Protein AF-A0A2V6NYR0-F1 (afdb_monomer)

pLDDT: mean 82.15, std 10.19, range [54.41, 97.19]

Secondary structure (DSSP, 8-state):
---EEEEEEE--SSTT-GGG-EEEEE-TTS-EEEEEPPTTS-HHHHHHHHEEEEEEEEEES--S---SSSSS-HHHHHHHHTT-----GGGTTTHHHHHHHHHHHH-TT-EEEE--HHHHHHHHHHHHHTT-HHHHHTT---S---TTTTSPPP-STT-SSHHHHHHHHHHHHHHHHSTTT---EES--

Mean predicted aligned error: 7.03 Å

Radius of gyration: 16.93 Å; Cα contacts (8 Å, |Δi|>4): 290; chains: 1; bounding box: 45×44×43 Å

Solvent-accessible surface area (backbone atoms only — not comparable to full-atom values): 10581 Å² total; per-residue (Å²): 130,83,55,10,59,38,38,38,35,46,44,54,53,46,84,90,44,64,79,61,20,34,39,33,33,44,43,98,88,67,29,39,34,62,45,68,50,59,89,89,55,62,62,53,58,57,49,58,68,43,34,38,62,67,12,43,36,36,31,40,41,69,45,90,67,78,82,71,98,58,53,58,54,75,66,50,50,53,40,34,72,66,39,41,72,71,80,58,52,61,58,34,50,62,52,30,38,53,51,52,51,54,32,40,73,76,29,74,62,33,46,78,45,68,42,59,66,61,53,53,52,32,50,56,42,19,26,56,74,63,74,42,44,51,35,60,75,68,70,66,76,69,96,67,86,59,84,42,41,66,52,82,59,76,50,41,99,72,34,93,44,71,66,51,20,48,54,27,44,54,52,51,47,51,57,44,50,28,89,58,63,55,52,47,50,43,72,76,128

Structure (mmCIF, N/CA/C/O backbone):
data_AF-A0A2V6NYR0-F1
#
_entry.id   AF-A0A2V6NYR0-F1
#
loop_
_atom_site.group_PDB
_atom_site.id
_atom_site.type_symbol
_atom_site.label_atom_id
_atom_site.label_alt_id
_atom_site.label_comp_id
_atom_site.label_asym_id
_atom_site.label_entity_id
_atom_site.label_seq_id
_atom_site.pdbx_PDB_ins_code
_atom_site.Cartn_x
_atom_site.Cartn_y
_atom_site.Cartn_z
_atom_site.occupancy
_atom_site.B_iso_or_equiv
_atom_site.auth_seq_id
_atom_site.auth_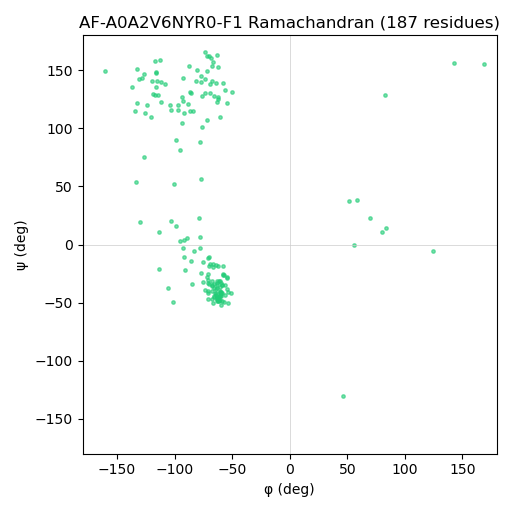comp_id
_atom_site.auth_asym_id
_atom_site.auth_atom_id
_atom_site.pdbx_PDB_model_num
ATOM 1 N N . MET A 1 1 ? -15.031 14.158 7.462 1.00 62.06 1 MET A N 1
ATOM 2 C CA . MET A 1 1 ? -14.882 12.715 7.165 1.00 62.06 1 MET A CA 1
ATOM 3 C C . MET A 1 1 ? -14.781 11.969 8.483 1.00 62.06 1 MET A C 1
ATOM 5 O O . MET A 1 1 ? -14.185 12.507 9.406 1.00 62.06 1 MET A O 1
ATOM 9 N N . SER A 1 2 ? -15.393 10.787 8.587 1.00 79.56 2 SER A N 1
ATOM 10 C CA . SER A 1 2 ? -15.137 9.874 9.710 1.00 79.56 2 SER A CA 1
ATOM 11 C C . SER A 1 2 ? -13.703 9.354 9.596 1.00 79.56 2 SER A C 1
ATOM 13 O O . SER A 1 2 ? -13.220 9.137 8.482 1.00 79.56 2 SER A O 1
ATOM 15 N N . ARG A 1 3 ? -13.017 9.235 10.734 1.00 90.50 3 ARG A N 1
ATOM 16 C CA . ARG A 1 3 ? -11.672 8.668 10.815 1.00 90.50 3 ARG A CA 1
ATOM 17 C C . ARG A 1 3 ? -11.708 7.171 10.490 1.00 90.50 3 ARG A C 1
ATOM 19 O O . ARG A 1 3 ? -12.738 6.516 10.618 1.00 90.50 3 ARG A O 1
ATOM 26 N N . SER A 1 4 ? -10.587 6.649 10.007 1.00 92.69 4 SER A N 1
ATOM 27 C CA . SER A 1 4 ? -10.448 5.280 9.518 1.00 92.69 4 SER A CA 1
ATOM 28 C C . SER A 1 4 ? -9.485 4.477 10.379 1.00 92.69 4 SER A C 1
ATOM 30 O O . SER A 1 4 ? -8.415 4.955 10.754 1.00 92.69 4 SER A O 1
ATOM 32 N N . ARG A 1 5 ? -9.825 3.207 10.608 1.00 93.69 5 ARG A N 1
ATOM 33 C CA . ARG A 1 5 ? -8.933 2.223 11.241 1.00 93.69 5 ARG A CA 1
ATOM 34 C C . ARG A 1 5 ? -7.827 1.719 10.318 1.00 93.69 5 ARG A C 1
ATOM 36 O O . ARG A 1 5 ? -6.885 1.098 10.792 1.00 93.69 5 ARG A O 1
ATOM 43 N N . VAL A 1 6 ? -7.940 1.951 9.010 1.00 93.62 6 VAL A N 1
ATOM 44 C CA . VAL A 1 6 ? -6.911 1.589 8.028 1.00 93.62 6 VAL A CA 1
ATOM 45 C C . VAL A 1 6 ? -6.665 2.770 7.100 1.00 93.62 6 VAL A C 1
ATOM 47 O O . VAL A 1 6 ? -7.582 3.241 6.422 1.00 93.62 6 VAL A O 1
ATOM 50 N N . VAL A 1 7 ? -5.424 3.241 7.050 1.00 94.50 7 VAL A N 1
ATOM 51 C CA . VAL A 1 7 ? -4.988 4.292 6.126 1.00 94.50 7 VAL A CA 1
ATOM 52 C C . VAL A 1 7 ? -3.820 3.748 5.322 1.00 94.50 7 VAL A C 1
ATOM 54 O O . VAL A 1 7 ? -2.796 3.387 5.889 1.00 94.50 7 VAL A O 1
ATOM 57 N N . ALA A 1 8 ? -3.959 3.681 4.003 1.00 94.00 8 ALA A N 1
ATOM 58 C CA . ALA A 1 8 ? -2.890 3.275 3.103 1.00 94.00 8 ALA A CA 1
ATOM 59 C C . ALA A 1 8 ? -2.371 4.475 2.315 1.00 94.00 8 ALA A C 1
ATOM 61 O O . ALA A 1 8 ? -3.147 5.303 1.848 1.00 94.00 8 ALA A O 1
ATOM 62 N N . VAL A 1 9 ? -1.057 4.570 2.154 1.00 91.94 9 VAL A N 1
ATOM 63 C CA . VAL A 1 9 ? -0.398 5.701 1.502 1.00 91.94 9 VAL A CA 1
ATOM 64 C C . VAL A 1 9 ? 0.491 5.173 0.384 1.00 91.94 9 VAL A C 1
ATOM 66 O O . VAL A 1 9 ? 1.488 4.507 0.657 1.00 91.94 9 VAL A O 1
ATOM 69 N N . ASP A 1 10 ? 0.136 5.477 -0.866 1.00 88.81 10 ASP A N 1
ATOM 70 C CA . ASP A 1 10 ? 1.035 5.325 -2.016 1.00 88.81 10 ASP A CA 1
ATOM 71 C C . ASP A 1 10 ? 1.828 6.621 -2.152 1.00 88.81 10 ASP A C 1
ATOM 73 O O . ASP A 1 10 ? 1.249 7.699 -2.296 1.00 88.81 10 ASP A O 1
ATOM 77 N N . LEU A 1 11 ? 3.151 6.537 -2.073 1.00 85.81 11 LEU A N 1
ATOM 78 C CA . LEU A 1 11 ? 4.017 7.691 -2.233 1.00 85.81 11 LEU A CA 1
ATOM 79 C C . LEU A 1 11 ? 5.099 7.405 -3.271 1.00 85.81 11 LEU A C 1
ATOM 81 O O . LEU A 1 11 ? 5.644 6.300 -3.346 1.00 85.81 11 LEU A O 1
ATOM 85 N N . PRO A 1 12 ? 5.474 8.411 -4.079 1.00 80.62 12 PRO A N 1
ATOM 86 C CA . PRO A 1 12 ? 6.611 8.270 -4.973 1.00 80.62 12 PRO A CA 1
ATOM 87 C C . PRO A 1 12 ? 7.848 7.928 -4.143 1.00 80.62 12 PRO A C 1
ATOM 89 O O . PRO A 1 12 ? 8.077 8.525 -3.093 1.00 80.62 12 PRO A O 1
ATOM 92 N N . TRP A 1 13 ? 8.689 7.009 -4.614 1.00 79.75 13 TRP A N 1
ATOM 93 C CA . TRP A 1 13 ? 9.934 6.703 -3.904 1.00 79.75 13 TRP A CA 1
ATOM 94 C C . TRP A 1 13 ? 10.901 7.899 -3.969 1.00 79.75 13 TRP A C 1
ATOM 96 O O . TRP A 1 13 ? 11.530 8.232 -2.973 1.00 79.75 13 TRP A O 1
ATOM 106 N N . SER A 1 14 ? 10.906 8.646 -5.079 1.00 79.75 14 SER A N 1
ATOM 107 C CA . SER A 1 14 ? 11.625 9.923 -5.204 1.00 79.75 14 SER A CA 1
ATOM 108 C C . SER A 1 14 ? 10.842 11.102 -4.610 1.00 79.75 14 SER A C 1
ATOM 110 O O . SER A 1 14 ? 9.633 11.216 -4.808 1.00 79.75 14 SER A O 1
ATOM 112 N N . ALA A 1 15 ? 11.547 12.024 -3.947 1.00 77.31 15 ALA A N 1
ATOM 113 C CA . ALA A 1 15 ? 10.977 13.278 -3.445 1.00 77.31 15 ALA A CA 1
ATOM 114 C C . ALA A 1 15 ? 10.616 14.285 -4.554 1.00 77.31 15 ALA A C 1
ATOM 116 O O . ALA A 1 15 ? 9.944 15.268 -4.272 1.00 77.31 15 ALA A O 1
ATOM 117 N N . ALA A 1 16 ? 11.041 14.051 -5.799 1.00 80.12 16 ALA A N 1
ATOM 118 C CA . ALA A 1 16 ? 10.855 14.991 -6.907 1.00 80.12 16 ALA A CA 1
ATOM 119 C C . ALA A 1 16 ? 9.402 15.120 -7.404 1.00 80.12 16 ALA A C 1
ATOM 121 O O . ALA A 1 16 ? 9.115 16.006 -8.202 1.00 80.12 16 ALA A O 1
ATOM 122 N N . HIS A 1 17 ? 8.497 14.234 -6.974 1.00 78.81 17 HIS A N 1
ATOM 123 C CA . HIS A 1 17 ? 7.124 14.170 -7.493 1.00 78.81 17 HIS A CA 1
ATOM 124 C C . HIS A 1 17 ? 6.065 14.058 -6.388 1.00 78.81 17 HIS A C 1
ATOM 126 O O . HIS A 1 17 ? 5.284 13.103 -6.399 1.00 78.81 17 HIS A O 1
ATOM 132 N N . PRO A 1 18 ? 6.050 14.970 -5.396 1.00 74.44 18 PRO A N 1
ATOM 133 C CA . PRO A 1 18 ? 5.152 14.880 -4.240 1.00 74.44 18 PRO A CA 1
ATOM 134 C C . PRO A 1 18 ? 3.664 14.838 -4.630 1.00 74.44 18 PRO A C 1
ATOM 136 O O . PRO A 1 18 ? 2.874 14.216 -3.921 1.00 74.44 18 PRO A O 1
ATOM 139 N N . ASP A 1 19 ? 3.317 15.397 -5.792 1.00 77.81 19 ASP A N 1
ATOM 140 C CA . ASP A 1 19 ? 2.002 15.378 -6.448 1.00 77.81 19 ASP A CA 1
ATOM 141 C C . ASP A 1 19 ? 1.462 13.968 -6.741 1.00 77.81 19 ASP A C 1
ATOM 143 O O . ASP A 1 19 ? 0.266 13.778 -6.942 1.00 77.81 19 ASP A O 1
ATOM 147 N N . ARG A 1 20 ? 2.333 12.956 -6.743 1.00 80.94 20 ARG A N 1
ATOM 148 C CA . ARG A 1 20 ? 1.966 11.559 -7.010 1.00 80.94 20 ARG A CA 1
ATOM 149 C C . ARG A 1 20 ? 1.563 10.779 -5.765 1.00 80.94 20 ARG A C 1
ATOM 151 O O . ARG A 1 20 ? 1.380 9.567 -5.855 1.00 80.94 20 ARG A O 1
ATOM 158 N N . THR A 1 21 ? 1.478 11.445 -4.618 1.00 87.56 21 THR A N 1
ATOM 159 C CA . THR A 1 21 ? 1.074 10.815 -3.364 1.00 87.56 21 THR A CA 1
ATOM 160 C C . THR A 1 21 ? -0.437 10.608 -3.355 1.00 87.56 21 THR A C 1
ATOM 162 O O . THR A 1 21 ? -1.200 11.554 -3.551 1.00 87.56 21 THR A O 1
ATOM 165 N N . ALA A 1 22 ? -0.872 9.383 -3.086 1.00 89.38 22 ALA A N 1
ATOM 166 C CA . A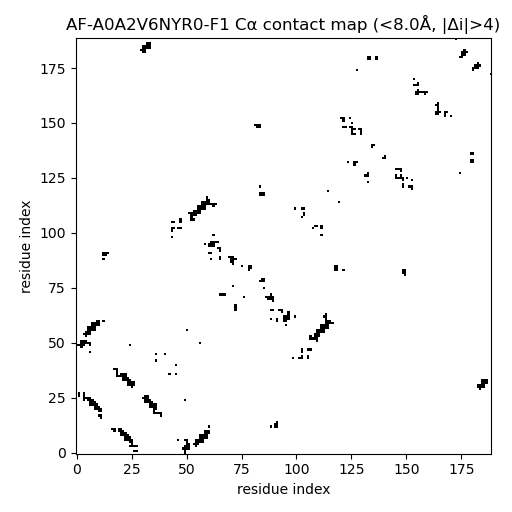LA A 1 22 ? -2.271 9.035 -2.896 1.00 89.38 22 ALA A CA 1
ATOM 167 C C . ALA A 1 22 ? -2.482 8.463 -1.494 1.00 89.38 22 ALA A C 1
ATOM 169 O O . ALA A 1 22 ? -1.666 7.693 -0.989 1.00 89.38 22 ALA A O 1
ATOM 170 N N . VAL A 1 23 ? -3.598 8.826 -0.876 1.00 91.56 23 VAL A N 1
ATOM 171 C CA . VAL A 1 23 ? -4.042 8.304 0.413 1.00 91.56 23 VAL A CA 1
ATOM 172 C C . VAL A 1 23 ? -5.356 7.574 0.189 1.00 91.56 23 VAL A C 1
ATOM 174 O O . VAL A 1 23 ? -6.279 8.104 -0.425 1.00 91.56 23 VAL A O 1
ATOM 177 N N . ALA A 1 24 ? -5.430 6.343 0.673 1.00 92.12 24 ALA A N 1
ATOM 178 C CA . ALA A 1 24 ? -6.620 5.519 0.649 1.00 92.12 24 ALA A CA 1
ATOM 179 C C . ALA A 1 24 ? -7.079 5.229 2.080 1.00 92.12 24 ALA A C 1
ATOM 181 O O . ALA A 1 24 ? -6.270 4.884 2.941 1.00 92.12 24 ALA A O 1
ATOM 182 N N . VAL A 1 25 ? -8.378 5.347 2.334 1.00 93.81 25 VAL A N 1
ATOM 183 C CA . VAL A 1 25 ? -8.993 5.069 3.638 1.00 93.81 25 VAL A CA 1
ATOM 184 C C . VAL A 1 25 ? -10.144 4.086 3.480 1.00 93.81 25 VAL A C 1
ATOM 186 O O . VAL A 1 25 ? -10.840 4.098 2.465 1.00 93.81 25 VAL A O 1
ATOM 189 N N . LEU A 1 26 ? -10.357 3.239 4.486 1.00 90.56 26 LEU A N 1
ATOM 190 C CA . LEU A 1 26 ? -11.551 2.406 4.573 1.00 90.56 26 LEU A CA 1
ATOM 191 C C . LEU A 1 26 ? -12.678 3.223 5.214 1.00 90.56 26 LEU A C 1
ATOM 193 O O . LEU A 1 26 ? -12.584 3.628 6.370 1.00 90.56 26 LEU A O 1
ATOM 197 N N . THR A 1 27 ? -13.741 3.491 4.463 1.00 86.69 27 THR A N 1
ATOM 198 C CA . THR A 1 27 ? -14.901 4.228 4.968 1.00 86.69 27 THR A CA 1
ATOM 199 C C . THR A 1 27 ? -15.706 3.374 5.956 1.00 86.69 27 THR A C 1
ATOM 201 O O . THR A 1 27 ? -15.626 2.141 5.923 1.00 86.69 27 THR A O 1
ATOM 204 N N . PRO A 1 28 ? -16.578 3.987 6.781 1.00 83.69 28 PRO A N 1
ATOM 205 C CA . PRO A 1 28 ? -17.509 3.237 7.628 1.00 83.69 28 PRO A CA 1
ATOM 206 C C . PRO A 1 28 ? -18.443 2.293 6.855 1.00 83.69 28 PRO A C 1
ATOM 208 O O . PRO A 1 28 ? -18.891 1.292 7.403 1.00 83.69 28 PRO A O 1
ATOM 211 N N . SER A 1 29 ? -18.722 2.582 5.576 1.00 84.44 29 SER A N 1
ATOM 212 C CA . SER A 1 29 ? -19.509 1.707 4.694 1.00 84.44 29 SER A CA 1
ATOM 213 C C . SER A 1 29 ? -18.723 0.506 4.152 1.00 84.44 29 SER A C 1
ATOM 215 O O . SER A 1 29 ? -19.289 -0.318 3.438 1.00 84.44 29 SER A O 1
ATOM 217 N N . GLY A 1 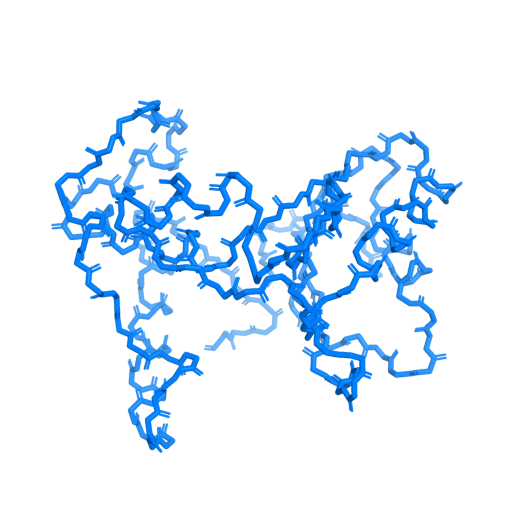30 ? -17.429 0.396 4.468 1.00 83.62 30 GLY A N 1
ATOM 218 C CA . GLY A 1 30 ? -16.546 -0.655 3.963 1.00 83.62 30 GLY A CA 1
ATOM 219 C C . GLY A 1 30 ? -16.024 -0.409 2.544 1.00 83.62 30 GLY A C 1
ATOM 220 O O . GLY A 1 30 ? -15.445 -1.319 1.949 1.00 83.62 30 GLY A O 1
ATOM 221 N N . ALA A 1 31 ? -16.213 0.795 1.996 1.00 87.62 31 ALA A N 1
ATOM 222 C CA . ALA A 1 31 ? -15.657 1.192 0.707 1.00 87.62 31 ALA A CA 1
ATOM 223 C C . ALA A 1 31 ? -14.246 1.769 0.869 1.00 87.62 31 ALA A C 1
ATOM 225 O O . ALA A 1 31 ? -13.893 2.321 1.910 1.00 87.62 31 ALA A O 1
ATOM 226 N N . VAL A 1 32 ? -13.425 1.664 -0.172 1.00 88.88 32 VAL A N 1
ATOM 227 C CA . VAL A 1 32 ? -12.103 2.295 -0.205 1.00 88.88 32 VAL A CA 1
ATOM 228 C C . VAL A 1 32 ? -12.231 3.674 -0.839 1.00 88.88 32 VAL A C 1
ATOM 230 O O . VAL A 1 32 ? -12.501 3.779 -2.034 1.00 88.88 32 VAL A O 1
ATOM 233 N N . SER A 1 33 ? -12.002 4.721 -0.049 1.00 89.50 33 SER A N 1
ATOM 234 C CA . SER A 1 33 ? -11.953 6.097 -0.539 1.00 89.50 33 SER A CA 1
ATOM 235 C C . SER A 1 33 ? -10.523 6.500 -0.866 1.00 89.50 33 SER A C 1
ATOM 237 O O . SER A 1 33 ? -9.664 6.386 0.005 1.00 89.50 33 SER A O 1
ATOM 239 N N . VAL A 1 34 ? -10.261 7.000 -2.077 1.00 86.75 34 VAL A N 1
ATOM 240 C CA . VAL A 1 34 ? -8.908 7.392 -2.522 1.00 86.75 34 VAL A CA 1
ATOM 241 C C . VAL A 1 34 ? -8.854 8.876 -2.863 1.00 86.75 34 VAL A C 1
ATOM 243 O O . VAL A 1 34 ? -9.653 9.367 -3.654 1.00 86.75 34 VAL A O 1
ATOM 246 N N . SER A 1 35 ? -7.870 9.582 -2.314 1.00 86.62 35 SER A N 1
ATOM 247 C CA . SER A 1 35 ? -7.600 10.988 -2.611 1.00 86.62 35 SER A CA 1
ATOM 248 C C . SER A 1 35 ? -6.118 11.222 -2.894 1.00 86.62 35 SER A C 1
ATOM 250 O O . SER A 1 35 ? -5.246 10.510 -2.396 1.00 86.62 35 SER A O 1
ATOM 252 N N . SER A 1 36 ? -5.807 12.229 -3.710 1.00 83.06 36 SER A N 1
ATOM 253 C CA . SER A 1 36 ? -4.443 12.759 -3.782 1.00 83.06 36 SER A CA 1
ATOM 254 C C . SER A 1 36 ? -4.121 13.484 -2.479 1.00 83.06 36 SER A C 1
ATOM 256 O O . SER A 1 36 ? -4.959 14.239 -1.977 1.00 83.06 36 SER A O 1
ATOM 258 N N . ALA A 1 37 ? -2.914 13.301 -1.946 1.00 76.94 37 ALA A N 1
ATOM 259 C CA . ALA A 1 37 ? -2.470 14.134 -0.838 1.00 76.94 37 ALA A CA 1
ATOM 260 C C . ALA A 1 37 ? -2.320 15.580 -1.332 1.00 76.94 37 ALA A C 1
ATOM 262 O O . ALA A 1 37 ? -1.670 15.832 -2.347 1.00 76.94 37 ALA A O 1
ATOM 263 N N . ASP A 1 38 ? -2.943 16.519 -0.625 1.00 68.19 38 ASP A N 1
ATOM 264 C CA . ASP A 1 38 ? -2.841 17.943 -0.931 1.00 68.19 38 ASP A CA 1
ATOM 265 C C . ASP A 1 38 ? -1.385 18.414 -0.776 1.00 68.19 38 ASP A C 1
ATOM 267 O O . ASP A 1 38 ? -0.777 18.240 0.283 1.00 68.19 38 ASP A O 1
ATOM 271 N N . ALA A 1 39 ? -0.828 19.021 -1.829 1.00 62.62 39 ALA A N 1
ATOM 272 C CA . ALA A 1 39 ? 0.558 19.485 -1.871 1.00 62.62 39 ALA A CA 1
ATOM 273 C C . ALA A 1 39 ? 0.866 20.576 -0.826 1.00 62.62 39 ALA A C 1
ATOM 275 O O . ALA A 1 39 ? 2.034 20.794 -0.503 1.00 62.62 39 ALA A O 1
ATOM 276 N N . GLY A 1 40 ? -0.156 21.251 -0.285 1.00 68.88 40 GLY A N 1
ATOM 277 C CA . GLY A 1 40 ? 0.003 22.305 0.721 1.00 68.88 40 GLY A CA 1
ATOM 278 C C . GLY A 1 40 ? 0.081 21.820 2.172 1.00 68.88 40 GLY A C 1
ATOM 279 O O . GLY A 1 40 ? 0.475 22.590 3.049 1.00 68.88 40 GLY A O 1
ATOM 280 N N . ARG A 1 41 ? -0.283 20.562 2.463 1.00 80.12 41 ARG A N 1
ATOM 281 C CA . ARG A 1 41 ? -0.327 20.035 3.838 1.00 80.12 41 ARG A CA 1
ATOM 282 C C . ARG A 1 41 ? 0.747 18.980 4.066 1.00 80.12 41 ARG A C 1
ATOM 284 O O . ARG A 1 41 ? 0.974 18.098 3.245 1.00 80.12 41 ARG A O 1
ATOM 291 N N . ALA A 1 42 ? 1.372 19.020 5.242 1.00 87.19 42 ALA A N 1
ATOM 292 C CA . ALA A 1 42 ? 2.313 17.983 5.647 1.00 87.19 42 ALA A CA 1
ATOM 293 C C . ALA A 1 42 ? 1.594 16.626 5.761 1.00 87.19 42 ALA A C 1
ATOM 295 O O . ALA A 1 42 ? 0.651 16.478 6.542 1.00 87.19 42 ALA A O 1
ATOM 296 N N . LEU A 1 43 ? 2.075 15.628 5.017 1.00 90.19 43 LEU A N 1
ATOM 297 C CA . LEU A 1 43 ? 1.489 14.286 4.951 1.00 90.19 43 LEU A CA 1
ATOM 298 C C . LEU A 1 43 ? 1.240 13.627 6.328 1.00 90.19 43 LEU A C 1
ATOM 300 O O . LEU A 1 43 ? 0.155 13.076 6.503 1.00 90.19 43 LEU A O 1
ATOM 304 N N . PRO A 1 44 ? 2.135 13.718 7.338 1.00 92.50 44 PRO A N 1
ATOM 305 C CA . PRO A 1 44 ? 1.843 13.181 8.671 1.00 92.50 44 PRO A CA 1
ATOM 306 C C . PRO A 1 44 ? 0.593 13.789 9.319 1.00 92.50 44 PRO A C 1
ATOM 308 O O . PRO A 1 44 ? -0.126 13.095 10.031 1.00 92.50 44 PRO A O 1
ATOM 311 N N . SER A 1 45 ? 0.322 15.075 9.075 1.00 92.19 45 SER A N 1
ATOM 312 C CA . SER A 1 45 ? -0.875 15.748 9.589 1.00 92.19 45 SER A CA 1
ATOM 313 C C . SER A 1 45 ? -2.127 15.304 8.835 1.00 92.19 45 SER A C 1
ATOM 315 O O . SER A 1 45 ? -3.153 15.065 9.457 1.00 92.19 45 SER A O 1
ATOM 317 N N . VAL A 1 46 ? -2.032 15.125 7.512 1.00 91.94 46 VAL A N 1
ATOM 318 C CA . VAL A 1 46 ? -3.132 14.565 6.706 1.00 91.94 46 VAL A CA 1
ATOM 319 C C . VAL A 1 46 ? -3.501 13.163 7.200 1.00 91.94 46 VAL A C 1
ATOM 321 O O . VAL A 1 46 ? -4.676 12.867 7.382 1.00 91.94 46 VAL A O 1
ATOM 324 N N . ILE A 1 47 ? -2.505 12.316 7.478 1.00 93.88 47 ILE A N 1
ATOM 325 C CA . ILE A 1 47 ? -2.723 10.970 8.025 1.00 93.88 47 ILE A CA 1
ATOM 326 C C . ILE A 1 47 ? -3.379 11.046 9.409 1.00 93.88 47 ILE A C 1
ATOM 328 O O . ILE A 1 47 ? -4.348 10.334 9.649 1.00 93.88 47 ILE A O 1
ATOM 332 N N . ALA A 1 48 ? -2.903 11.924 10.298 1.00 93.56 48 ALA A N 1
ATOM 333 C CA . ALA A 1 48 ? -3.459 12.082 11.645 1.00 93.56 48 ALA A CA 1
ATOM 334 C C . ALA A 1 48 ? -4.921 12.558 11.660 1.00 93.56 48 ALA A C 1
ATOM 336 O O . ALA A 1 48 ? -5.688 12.150 12.529 1.00 93.56 48 ALA A O 1
ATOM 337 N N . ASP A 1 49 ? -5.327 13.381 10.693 1.00 93.25 49 ASP A N 1
ATOM 338 C CA . ASP A 1 49 ? -6.721 13.818 10.572 1.00 93.25 49 ASP A CA 1
ATOM 339 C C . ASP A 1 49 ? -7.651 12.687 10.112 1.00 93.25 49 ASP A C 1
ATOM 341 O O . ASP A 1 49 ? -8.824 12.655 10.490 1.00 93.25 49 ASP A O 1
ATOM 345 N N . LEU A 1 50 ? -7.129 11.785 9.275 1.00 93.69 50 LEU A N 1
ATOM 346 C CA . LEU A 1 50 ? -7.878 10.701 8.642 1.00 93.69 50 LEU A CA 1
ATOM 347 C C . LEU A 1 50 ? -7.879 9.404 9.453 1.00 93.69 50 LEU A C 1
ATOM 349 O O . LEU A 1 50 ? -8.750 8.568 9.235 1.00 93.69 50 LEU A O 1
ATOM 353 N N . ALA A 1 51 ? -6.914 9.209 10.346 1.00 95.44 51 ALA A N 1
ATOM 354 C CA . ALA A 1 51 ? -6.732 7.979 11.101 1.00 95.44 51 ALA A CA 1
ATOM 355 C C . ALA A 1 51 ? -7.441 8.015 12.460 1.00 95.44 51 ALA A C 1
ATOM 357 O O . ALA A 1 51 ? -7.450 9.034 13.152 1.00 95.44 51 ALA A O 1
ATOM 358 N N . GLU A 1 52 ? -7.991 6.875 12.869 1.00 95.56 52 GLU A N 1
ATOM 359 C CA . GLU A 1 52 ? -8.301 6.620 14.277 1.00 95.56 52 GLU A CA 1
ATOM 360 C C . GLU A 1 52 ? -7.002 6.522 15.107 1.00 95.56 52 GLU A C 1
ATOM 362 O O . GLU A 1 52 ? -5.942 6.222 14.545 1.00 95.56 52 GLU A O 1
ATOM 367 N N . PRO A 1 53 ? -7.039 6.762 16.433 1.00 94.88 53 PRO A N 1
ATOM 368 C CA . PRO A 1 53 ? -5.840 6.717 17.275 1.00 94.88 53 PRO A CA 1
ATOM 369 C C . PRO A 1 53 ? -5.053 5.402 17.182 1.00 94.88 53 PRO A C 1
ATOM 371 O O . PRO A 1 53 ? -3.824 5.435 17.169 1.00 94.88 53 PRO A O 1
ATOM 374 N N . ASP A 1 54 ? -5.755 4.272 17.081 1.00 95.81 54 ASP A N 1
ATOM 375 C CA . ASP A 1 54 ? -5.232 2.902 17.014 1.00 95.81 54 ASP A CA 1
ATOM 376 C C . ASP A 1 54 ? -5.155 2.349 15.578 1.00 95.81 54 ASP A C 1
ATOM 378 O O . ASP A 1 54 ? -5.036 1.141 15.368 1.00 95.81 54 ASP A O 1
ATOM 382 N N . ALA A 1 55 ? -5.235 3.218 14.566 1.00 96.19 55 ALA A N 1
ATOM 383 C CA . ALA A 1 55 ? -5.291 2.793 13.175 1.00 96.19 55 ALA A CA 1
ATOM 384 C C . ALA A 1 55 ? -4.039 2.025 12.714 1.00 96.19 55 ALA A C 1
ATOM 386 O O . ALA A 1 55 ? -2.911 2.266 13.152 1.00 96.19 55 ALA A O 1
ATOM 387 N N . HIS A 1 56 ? -4.239 1.154 11.728 1.00 96.00 56 HIS A N 1
ATOM 388 C CA . HIS A 1 56 ? -3.177 0.563 10.926 1.00 96.00 56 HIS A CA 1
ATOM 389 C C . HIS A 1 56 ? -2.839 1.487 9.753 1.00 96.00 56 HIS A C 1
ATOM 391 O O . HIS A 1 56 ? -3.653 1.710 8.852 1.00 96.00 56 HIS A O 1
ATOM 397 N N . ILE A 1 57 ? -1.621 2.016 9.754 1.00 96.31 57 ILE A N 1
ATOM 398 C CA . ILE A 1 57 ? -1.089 2.896 8.721 1.00 96.31 57 ILE A CA 1
ATOM 399 C C . ILE A 1 57 ? -0.140 2.096 7.831 1.00 96.31 57 ILE A C 1
ATOM 401 O O . ILE A 1 57 ? 0.907 1.635 8.279 1.00 96.31 57 ILE A O 1
ATOM 405 N N . LEU A 1 58 ? -0.501 1.947 6.562 1.00 94.69 58 LEU A N 1
ATOM 406 C CA . LEU A 1 58 ? 0.234 1.179 5.564 1.00 94.69 58 LEU A CA 1
ATOM 407 C C . LEU A 1 58 ? 0.983 2.136 4.634 1.00 94.69 58 LEU A C 1
ATOM 409 O O . LEU A 1 58 ? 0.358 2.951 3.957 1.00 94.69 58 LEU A O 1
ATOM 413 N N . LEU A 1 59 ? 2.309 2.043 4.568 1.00 91.94 59 LEU A N 1
ATOM 414 C CA . LEU A 1 59 ? 3.140 2.935 3.756 1.00 91.94 59 LEU A CA 1
ATOM 415 C C . LEU A 1 59 ? 3.790 2.188 2.582 1.00 91.94 59 LEU A C 1
ATOM 417 O O . LEU A 1 59 ? 4.548 1.243 2.797 1.00 91.94 59 LEU A O 1
ATOM 421 N N . ASP A 1 60 ? 3.551 2.640 1.345 1.00 88.75 60 ASP A N 1
ATOM 422 C CA . ASP A 1 60 ? 4.245 2.184 0.124 1.00 88.75 60 ASP A CA 1
ATOM 423 C C . ASP A 1 60 ? 5.647 2.810 0.019 1.00 88.75 60 ASP A C 1
ATOM 425 O O . ASP A 1 60 ? 5.997 3.534 -0.918 1.00 88.75 60 ASP A O 1
ATOM 429 N N . ILE A 1 61 ? 6.454 2.600 1.054 1.00 85.81 61 ILE A N 1
ATOM 430 C CA . ILE A 1 61 ? 7.849 3.021 1.094 1.00 85.81 61 ILE A CA 1
ATOM 431 C C . ILE A 1 61 ? 8.596 2.231 2.177 1.00 85.81 61 ILE A C 1
ATOM 433 O O . ILE A 1 61 ? 8.014 1.910 3.214 1.00 85.81 61 ILE A O 1
ATOM 437 N N . PRO A 1 62 ? 9.899 1.972 2.001 1.00 85.94 62 PRO A N 1
ATOM 438 C CA . PRO A 1 62 ? 10.737 1.394 3.045 1.00 85.94 62 PRO A CA 1
ATOM 439 C C . PRO A 1 62 ? 10.730 2.167 4.374 1.00 85.94 62 PRO A C 1
ATOM 441 O O . PRO A 1 62 ? 11.144 3.328 4.404 1.00 85.94 62 PRO A O 1
ATOM 444 N N . ILE A 1 63 ? 10.340 1.520 5.482 1.00 87.31 63 ILE A N 1
ATOM 445 C CA . ILE A 1 63 ? 10.357 2.129 6.837 1.00 87.31 63 ILE A CA 1
ATOM 446 C C . ILE A 1 63 ? 11.369 1.480 7.787 1.00 87.31 63 ILE A C 1
ATOM 448 O O . ILE A 1 63 ? 11.776 2.098 8.768 1.00 87.31 63 ILE A O 1
ATOM 452 N N . GLY A 1 64 ? 11.787 0.242 7.507 1.00 77.69 64 GLY A N 1
ATOM 453 C CA . GLY A 1 64 ? 12.687 -0.556 8.354 1.00 77.69 64 GLY A CA 1
ATOM 454 C C . GLY A 1 64 ? 14.175 -0.205 8.243 1.00 77.69 64 GLY A C 1
ATOM 455 O O . GLY A 1 64 ? 15.021 -1.050 8.519 1.00 77.69 64 GLY A O 1
ATOM 456 N N . GLY A 1 65 ? 14.506 1.011 7.810 1.00 66.25 65 GLY A N 1
ATOM 457 C CA . GLY A 1 65 ? 15.882 1.413 7.556 1.00 66.25 65 GLY A CA 1
ATOM 458 C C . GLY A 1 65 ? 16.376 0.981 6.175 1.00 66.25 65 GLY A C 1
ATOM 459 O O . GLY A 1 65 ? 16.299 -0.169 5.749 1.00 66.25 65 GLY A O 1
ATOM 460 N N . CYS A 1 66 ? 16.915 1.965 5.480 1.00 64.31 66 CYS A N 1
ATOM 461 C CA . CYS A 1 66 ? 17.561 1.873 4.185 1.00 64.31 66 CYS A CA 1
ATOM 462 C C . CYS A 1 66 ? 19.085 1.863 4.405 1.00 64.31 66 CYS A C 1
ATOM 464 O O . CYS A 1 66 ? 19.808 2.728 3.921 1.00 64.31 66 CYS A O 1
ATOM 466 N N . SER A 1 67 ? 19.572 0.967 5.269 1.00 54.94 67 SER A N 1
ATOM 467 C CA . SER A 1 67 ? 20.977 0.928 5.681 1.00 54.94 67 SER A CA 1
ATOM 468 C C . SER A 1 67 ? 21.757 -0.099 4.858 1.00 54.94 67 SER A C 1
ATOM 470 O O . SER A 1 67 ? 21.454 -1.292 4.856 1.00 54.94 67 SER A O 1
ATOM 472 N N . GLY A 1 68 ? 22.776 0.374 4.139 1.00 57.66 68 GLY A N 1
ATOM 473 C CA . GLY A 1 68 ? 23.734 -0.469 3.424 1.00 57.66 68 GLY A CA 1
ATOM 474 C C . GLY A 1 68 ? 24.185 0.105 2.081 1.00 57.66 68 GLY A C 1
ATOM 475 O O . GLY A 1 68 ? 23.483 0.887 1.443 1.00 57.66 68 GLY A O 1
ATOM 476 N N . SER A 1 69 ? 25.362 -0.321 1.626 1.00 54.41 69 SER A N 1
ATOM 477 C CA . SER A 1 69 ? 25.863 -0.073 0.274 1.00 54.41 69 SER A CA 1
ATOM 478 C C . SER A 1 69 ? 25.180 -1.032 -0.708 1.00 54.41 69 SER A C 1
ATOM 480 O O . SER A 1 69 ? 25.629 -2.149 -0.959 1.00 54.41 69 SER A O 1
ATOM 482 N N . GLY A 1 70 ? 24.027 -0.643 -1.251 1.00 66.81 70 GLY A N 1
ATOM 483 C CA . GLY A 1 70 ? 23.396 -1.425 -2.311 1.00 66.81 70 GLY A CA 1
ATOM 484 C C . GLY A 1 70 ? 21.970 -1.020 -2.635 1.00 66.81 70 GLY A C 1
ATOM 485 O O . GLY A 1 70 ? 21.240 -0.509 -1.799 1.00 66.81 70 GLY A O 1
ATOM 486 N N . ALA A 1 71 ? 21.554 -1.325 -3.862 1.00 73.94 71 ALA A N 1
ATOM 487 C CA . ALA A 1 71 ? 20.230 -0.993 -4.378 1.00 73.94 71 ALA A CA 1
ATOM 488 C C . ALA A 1 71 ? 19.070 -1.745 -3.677 1.00 73.94 71 ALA A C 1
ATOM 490 O O . ALA A 1 71 ? 17.923 -1.330 -3.785 1.00 73.94 71 ALA A O 1
ATOM 491 N N . PHE A 1 72 ? 19.355 -2.838 -2.953 1.00 75.75 72 PHE A N 1
ATOM 492 C CA . PHE A 1 72 ? 18.364 -3.755 -2.366 1.00 75.75 72 PHE A CA 1
ATOM 493 C C . PHE A 1 72 ? 18.734 -4.162 -0.933 1.00 75.75 72 PHE A C 1
ATOM 495 O O . PHE A 1 72 ? 19.892 -4.525 -0.690 1.00 75.75 72 PHE A O 1
ATOM 502 N N . ARG A 1 73 ? 17.762 -4.161 -0.005 1.00 77.94 73 ARG A N 1
ATOM 503 C CA . ARG A 1 73 ? 17.914 -4.704 1.357 1.00 77.94 73 ARG A CA 1
ATOM 504 C C . ARG A 1 73 ? 18.014 -6.233 1.310 1.00 77.94 73 ARG A C 1
ATOM 506 O O . ARG A 1 73 ? 17.583 -6.842 0.328 1.00 77.94 73 ARG A O 1
ATOM 513 N N . PRO A 1 74 ? 18.507 -6.894 2.372 1.00 78.31 74 PRO A N 1
ATOM 514 C CA . PRO A 1 74 ? 18.507 -8.356 2.450 1.00 78.31 74 PRO A CA 1
ATOM 515 C C . PRO A 1 74 ? 17.124 -8.982 2.220 1.00 78.31 74 PRO A C 1
ATOM 517 O O . PRO A 1 74 ? 17.013 -9.965 1.490 1.00 78.31 74 PRO A O 1
ATOM 520 N N . VAL A 1 75 ? 16.063 -8.385 2.780 1.00 76.62 75 VAL A N 1
ATOM 521 C CA . VAL A 1 75 ? 14.680 -8.829 2.537 1.00 76.62 75 VAL A CA 1
ATOM 522 C C . VAL A 1 75 ? 14.283 -8.659 1.072 1.00 76.62 75 VAL A C 1
ATOM 524 O O . VAL A 1 75 ? 13.743 -9.593 0.483 1.00 76.62 75 VAL A O 1
ATOM 527 N N . ASP A 1 76 ? 14.659 -7.542 0.441 1.00 79.56 76 ASP A N 1
ATOM 528 C CA . ASP A 1 76 ? 14.345 -7.303 -0.965 1.00 79.56 76 ASP A CA 1
ATOM 529 C C . ASP A 1 76 ? 15.047 -8.332 -1.872 1.00 79.56 76 ASP A C 1
ATOM 531 O O . ASP A 1 76 ? 14.460 -8.833 -2.828 1.00 79.56 76 ASP A O 1
ATOM 535 N N . ARG A 1 77 ? 16.290 -8.712 -1.541 1.00 77.56 77 ARG A N 1
ATOM 536 C CA . ARG A 1 77 ? 17.028 -9.767 -2.255 1.00 77.56 77 ARG A CA 1
ATOM 537 C C . ARG A 1 77 ? 16.368 -11.135 -2.100 1.00 77.56 77 ARG A C 1
ATOM 539 O O . ARG A 1 77 ? 16.276 -11.865 -3.081 1.00 77.56 77 ARG A O 1
ATOM 546 N N . ARG A 1 78 ? 15.897 -11.482 -0.897 1.00 77.06 78 ARG A N 1
ATOM 547 C CA . ARG A 1 78 ? 15.177 -12.745 -0.650 1.00 77.06 78 ARG A CA 1
ATOM 548 C C . ARG A 1 78 ? 13.869 -12.803 -1.436 1.00 77.06 78 ARG A C 1
ATOM 550 O O . ARG A 1 78 ? 13.603 -13.803 -2.094 1.00 77.06 78 ARG A O 1
ATOM 557 N N . LEU A 1 79 ? 13.094 -11.719 -1.424 1.00 76.44 79 LEU A N 1
ATOM 558 C CA . LEU A 1 79 ? 11.849 -11.609 -2.185 1.00 76.44 79 LEU A CA 1
ATOM 559 C C . LEU A 1 79 ? 12.109 -11.673 -3.699 1.00 76.44 79 LEU A C 1
ATOM 561 O O . LEU A 1 79 ? 11.440 -12.429 -4.404 1.00 76.44 79 LEU A O 1
ATOM 565 N N . ALA A 1 80 ? 13.133 -10.972 -4.195 1.00 75.69 80 ALA A N 1
ATOM 566 C CA . ALA A 1 80 ? 13.560 -11.064 -5.590 1.00 75.69 80 ALA A CA 1
ATOM 567 C C . ALA A 1 80 ? 13.992 -12.488 -5.974 1.00 75.69 80 ALA A C 1
ATOM 569 O O . ALA A 1 80 ? 13.572 -12.983 -7.020 1.00 75.69 80 ALA A O 1
ATOM 570 N N . GLY A 1 81 ? 14.759 -13.168 -5.114 1.00 70.75 81 GLY A N 1
ATOM 571 C CA . GLY A 1 81 ? 15.147 -14.572 -5.284 1.00 70.75 81 GLY A CA 1
ATOM 572 C C . GLY A 1 81 ? 13.956 -15.536 -5.303 1.00 70.75 81 GLY A C 1
ATOM 573 O O . GLY A 1 81 ? 13.976 -16.515 -6.041 1.00 70.75 81 GLY A O 1
ATOM 574 N N . ALA A 1 82 ? 12.878 -15.216 -4.584 1.00 69.38 82 ALA A N 1
ATOM 575 C CA . ALA A 1 82 ? 11.602 -15.934 -4.641 1.00 69.38 82 ALA A CA 1
ATOM 576 C C . ALA A 1 82 ? 10.747 -15.584 -5.882 1.00 69.38 82 ALA A C 1
ATOM 578 O O . ALA A 1 82 ? 9.600 -16.018 -5.999 1.00 69.38 82 ALA A O 1
ATOM 579 N N . GLY A 1 83 ? 11.275 -14.790 -6.821 1.00 67.88 83 GLY A N 1
ATOM 580 C CA . GLY A 1 83 ? 10.577 -14.389 -8.043 1.00 67.88 83 GLY A CA 1
ATOM 581 C C . GLY A 1 83 ? 9.643 -13.187 -7.875 1.00 67.88 83 GLY A C 1
ATOM 582 O O . GLY A 1 83 ? 8.837 -12.921 -8.770 1.00 67.88 83 GLY A O 1
ATOM 583 N N . ILE A 1 84 ? 9.753 -12.442 -6.769 1.00 68.31 84 ILE A N 1
ATOM 584 C CA . ILE A 1 84 ? 9.035 -11.185 -6.521 1.00 68.31 84 ILE A CA 1
ATOM 585 C C . ILE A 1 84 ? 9.979 -10.018 -6.853 1.00 68.31 84 ILE A C 1
ATOM 587 O O . ILE A 1 84 ? 10.718 -9.555 -5.992 1.00 68.31 84 ILE A O 1
ATOM 591 N N . PRO A 1 85 ? 10.009 -9.520 -8.099 1.00 66.62 85 PRO A N 1
ATOM 592 C CA . PRO A 1 85 ? 10.805 -8.363 -8.470 1.00 66.62 85 PRO A CA 1
ATOM 593 C C . PRO A 1 85 ? 10.338 -7.132 -7.709 1.00 66.62 85 PRO A C 1
ATOM 595 O O . PRO A 1 85 ? 9.164 -6.750 -7.750 1.00 66.62 85 PRO A O 1
ATOM 598 N N . LEU A 1 86 ? 11.308 -6.499 -7.069 1.00 72.31 86 LEU A N 1
ATOM 599 C CA . LEU A 1 86 ? 11.144 -5.277 -6.310 1.00 72.31 86 LEU A CA 1
ATOM 600 C C . LEU A 1 86 ? 11.880 -4.139 -7.007 1.00 72.31 86 LEU A C 1
ATOM 602 O O . LEU A 1 86 ? 12.777 -4.355 -7.827 1.00 72.31 86 LEU A O 1
ATOM 606 N N . LEU A 1 87 ? 11.471 -2.915 -6.696 1.00 71.12 87 LEU A N 1
ATOM 607 C CA . LEU A 1 87 ? 12.250 -1.742 -7.057 1.00 71.12 87 LEU A CA 1
ATOM 608 C C . LEU A 1 87 ? 13.386 -1.554 -6.042 1.00 71.12 87 LEU A C 1
ATOM 610 O O . LEU A 1 87 ? 13.233 -1.943 -4.883 1.00 71.12 87 LEU A O 1
ATOM 614 N N . PRO A 1 88 ? 14.522 -0.983 -6.466 1.00 71.62 88 PRO A N 1
ATOM 615 C CA . PRO A 1 88 ? 15.617 -0.696 -5.559 1.00 71.62 88 PRO A CA 1
ATOM 616 C C . PRO A 1 88 ? 15.250 0.434 -4.593 1.00 71.62 88 PRO A C 1
ATOM 618 O O . PRO A 1 88 ? 14.775 1.488 -5.020 1.00 71.62 88 PRO A O 1
ATOM 621 N N . TRP A 1 89 ? 15.474 0.227 -3.294 1.00 72.81 89 TRP A N 1
ATOM 622 C CA . TRP A 1 89 ? 15.073 1.173 -2.244 1.00 72.81 89 TRP A CA 1
ATOM 623 C C . TRP A 1 89 ? 15.884 2.467 -2.260 1.00 72.81 89 TRP A C 1
ATOM 625 O O . TRP A 1 89 ? 15.457 3.446 -1.661 1.00 72.81 89 TRP A O 1
ATOM 635 N N . THR A 1 90 ? 17.038 2.509 -2.934 1.00 73.38 90 THR A N 1
ATOM 636 C CA . THR A 1 90 ? 17.967 3.655 -2.895 1.00 73.38 90 THR A CA 1
ATOM 637 C C . THR A 1 90 ? 17.320 4.982 -3.269 1.00 73.38 90 THR A C 1
ATOM 639 O O . THR A 1 90 ? 17.726 6.018 -2.757 1.00 73.38 90 THR A O 1
ATOM 642 N N . GLN A 1 91 ? 16.277 4.963 -4.101 1.00 75.31 91 GLN A N 1
ATOM 643 C CA . GLN A 1 91 ? 15.524 6.172 -4.446 1.00 75.31 91 GLN A CA 1
ATOM 644 C C . GLN A 1 91 ? 14.671 6.717 -3.289 1.00 75.31 91 GLN A C 1
ATOM 646 O O . GLN A 1 91 ? 14.400 7.912 -3.263 1.00 75.31 91 GLN A O 1
ATOM 651 N N . ALA A 1 92 ? 14.264 5.864 -2.345 1.00 78.94 92 ALA A N 1
ATOM 652 C CA . ALA A 1 92 ? 13.482 6.236 -1.168 1.00 78.94 92 ALA A CA 1
ATOM 653 C C . ALA A 1 92 ? 14.319 6.913 -0.070 1.00 78.94 92 ALA A C 1
ATOM 655 O O . ALA A 1 92 ? 13.764 7.678 0.722 1.00 78.94 92 ALA A O 1
ATOM 656 N N . ALA A 1 93 ? 15.634 6.657 -0.030 1.00 79.56 93 ALA A N 1
ATOM 657 C CA . ALA A 1 93 ? 16.540 7.136 1.015 1.00 79.56 93 ALA A CA 1
ATOM 658 C C . ALA A 1 93 ? 15.949 6.922 2.429 1.00 79.56 93 ALA A C 1
ATOM 660 O O . ALA A 1 93 ? 15.479 5.830 2.746 1.00 79.56 93 ALA A O 1
ATOM 661 N N . ASP A 1 94 ? 15.950 7.949 3.279 1.00 84.88 94 ASP A N 1
ATOM 662 C CA . ASP A 1 94 ? 15.423 7.922 4.649 1.00 84.88 94 ASP A CA 1
ATOM 663 C C . ASP A 1 94 ? 13.946 8.352 4.760 1.00 84.88 94 ASP A C 1
ATOM 665 O O . ASP A 1 94 ? 13.413 8.468 5.865 1.00 84.88 94 ASP A O 1
ATOM 669 N N . ARG A 1 95 ? 13.268 8.620 3.637 1.00 86.75 95 ARG A N 1
ATOM 670 C CA . ARG A 1 95 ? 11.951 9.277 3.638 1.00 86.75 95 ARG A CA 1
ATOM 671 C C . ARG A 1 95 ? 10.894 8.468 4.371 1.00 86.75 95 ARG A C 1
ATOM 673 O O . ARG A 1 95 ? 10.154 9.029 5.171 1.00 86.75 95 ARG A O 1
ATOM 680 N N . GLY A 1 96 ? 10.841 7.160 4.127 1.00 88.88 96 GLY A N 1
ATOM 681 C CA . GLY A 1 96 ? 9.883 6.292 4.806 1.00 88.88 96 GLY A CA 1
ATOM 682 C C . GLY A 1 96 ? 10.163 6.160 6.301 1.00 88.88 96 GLY A C 1
ATOM 683 O O . GLY A 1 96 ? 9.232 6.184 7.100 1.00 88.88 96 GLY A O 1
ATOM 684 N N . VAL A 1 97 ? 11.440 6.140 6.696 1.00 89.88 97 VAL A N 1
ATOM 685 C CA . VAL A 1 97 ? 11.855 6.138 8.108 1.00 89.88 97 VAL A CA 1
ATOM 686 C C . VAL A 1 97 ? 11.403 7.425 8.807 1.00 89.88 97 VAL A C 1
ATOM 688 O O . VAL A 1 97 ? 10.799 7.365 9.880 1.00 89.88 97 VAL A O 1
ATOM 691 N N . ARG A 1 98 ? 11.661 8.589 8.193 1.00 91.19 98 ARG A N 1
ATOM 692 C CA . ARG A 1 98 ? 11.243 9.897 8.724 1.00 91.19 98 ARG A CA 1
ATOM 693 C C . ARG A 1 98 ? 9.725 10.005 8.826 1.00 91.19 98 ARG A C 1
ATOM 695 O O . ARG A 1 98 ? 9.221 10.327 9.898 1.00 91.19 98 ARG A O 1
ATOM 702 N N . LEU A 1 99 ? 9.008 9.649 7.760 1.00 92.50 99 LEU A N 1
ATOM 703 C CA . LEU A 1 99 ? 7.546 9.665 7.732 1.00 92.50 99 LEU A CA 1
ATOM 704 C C . LEU A 1 99 ? 6.950 8.766 8.824 1.00 92.50 99 LEU A C 1
ATOM 706 O O . LEU A 1 99 ? 6.107 9.216 9.596 1.00 92.50 99 LEU A O 1
ATOM 710 N N . ALA A 1 100 ? 7.427 7.524 8.950 1.00 94.38 100 ALA A N 1
ATOM 711 C CA . ALA A 1 100 ? 6.953 6.602 9.979 1.00 94.38 100 ALA A CA 1
ATOM 712 C C . ALA A 1 100 ? 7.204 7.137 11.397 1.00 94.38 100 ALA A C 1
ATOM 714 O O . ALA A 1 100 ? 6.341 7.019 12.266 1.00 94.38 100 ALA A O 1
ATOM 715 N N . ARG A 1 101 ? 8.361 7.768 11.642 1.00 95.25 101 ARG A N 1
ATOM 716 C CA . ARG A 1 101 ? 8.659 8.416 12.927 1.00 95.25 101 ARG A CA 1
ATOM 717 C C . ARG A 1 101 ? 7.698 9.571 13.213 1.00 95.25 101 ARG A C 1
ATOM 719 O O . ARG A 1 101 ? 7.169 9.656 14.315 1.00 95.25 101 ARG A O 1
ATOM 726 N N . GLU A 1 102 ? 7.464 10.446 12.242 1.00 96.19 102 GLU A N 1
ATOM 727 C CA . GLU A 1 102 ? 6.585 11.611 12.397 1.00 96.19 102 GLU A CA 1
ATOM 728 C C . GLU A 1 102 ? 5.116 11.236 12.613 1.00 96.19 102 GLU A C 1
ATOM 730 O O . GLU A 1 102 ? 4.418 11.934 13.354 1.00 96.19 102 GLU A O 1
ATOM 735 N N . ILE A 1 103 ? 4.663 10.138 11.998 1.00 96.31 103 ILE A N 1
ATOM 736 C CA . ILE A 1 103 ? 3.342 9.547 12.237 1.00 96.31 103 ILE A CA 1
ATOM 737 C C . ILE A 1 103 ? 3.268 9.007 13.664 1.00 96.31 103 ILE A C 1
ATOM 739 O O . ILE A 1 103 ? 2.355 9.383 14.387 1.00 96.31 103 ILE A O 1
ATOM 743 N N . ARG A 1 104 ? 4.248 8.209 14.111 1.00 95.62 104 ARG A N 1
ATOM 744 C CA . ARG A 1 104 ? 4.263 7.633 15.473 1.00 95.62 104 ARG A CA 1
ATOM 745 C C . ARG A 1 104 ? 4.284 8.687 16.579 1.00 95.62 104 ARG A C 1
ATOM 747 O O . ARG A 1 104 ? 3.722 8.463 17.640 1.00 95.62 104 ARG A O 1
ATOM 754 N N . VAL A 1 105 ? 4.899 9.847 16.340 1.00 96.75 105 VAL A N 1
ATOM 755 C CA . VAL A 1 105 ? 4.851 10.978 17.287 1.00 96.75 105 VAL A CA 1
ATOM 756 C C . VAL A 1 105 ? 3.431 11.541 17.420 1.00 96.75 105 VAL A C 1
ATOM 758 O O . VAL A 1 105 ? 3.031 11.935 18.510 1.00 96.75 105 VAL A O 1
ATOM 761 N N . ARG A 1 106 ? 2.669 11.591 16.322 1.00 96.00 106 ARG A N 1
ATOM 762 C CA . ARG A 1 106 ? 1.305 12.151 16.286 1.00 96.00 106 ARG A CA 1
ATOM 763 C C . ARG A 1 106 ? 0.235 11.139 16.691 1.00 96.00 106 ARG A C 1
ATOM 765 O O . ARG A 1 106 ? -0.762 11.518 17.292 1.00 96.00 106 ARG A O 1
ATOM 772 N N . LEU A 1 107 ? 0.449 9.873 16.352 1.00 96.69 107 LEU A N 1
ATOM 773 C CA . LEU A 1 107 ? -0.442 8.744 16.595 1.00 96.69 107 LEU A CA 1
ATOM 774 C C . LEU A 1 107 ? 0.343 7.644 17.328 1.00 96.69 107 LEU A C 1
ATOM 776 O O . LEU A 1 107 ? 0.738 6.652 16.715 1.00 96.69 107 LEU A O 1
ATOM 780 N N . PRO A 1 108 ? 0.613 7.808 18.634 1.00 96.62 108 PRO A N 1
ATOM 781 C CA . PRO A 1 108 ? 1.444 6.867 19.387 1.00 96.62 108 PRO A CA 1
ATOM 782 C C . PRO A 1 108 ? 0.809 5.480 19.551 1.00 96.62 108 PRO A C 1
ATOM 784 O O . PRO A 1 108 ? 1.518 4.522 19.843 1.00 96.62 108 PRO A O 1
ATOM 787 N N . GLN A 1 109 ? -0.510 5.373 19.372 1.00 97.12 109 GLN A N 1
ATOM 788 C CA . GLN A 1 109 ? -1.257 4.115 19.447 1.00 97.12 109 GLN A CA 1
ATOM 789 C C . GLN A 1 109 ? -1.398 3.423 18.082 1.00 97.12 109 GLN A C 1
ATOM 791 O O . GLN A 1 109 ? -1.809 2.267 18.029 1.00 97.12 109 GLN A O 1
ATOM 796 N N . ALA A 1 110 ? -1.044 4.099 16.984 1.00 96.81 110 ALA A N 1
ATOM 797 C CA . ALA A 1 110 ? -1.185 3.546 15.648 1.00 96.81 110 ALA A CA 1
ATOM 798 C C . ALA A 1 110 ? -0.076 2.537 15.339 1.00 96.81 110 ALA A C 1
ATOM 800 O O . ALA A 1 110 ? 1.097 2.718 15.688 1.00 96.81 110 ALA A O 1
ATOM 801 N N . THR A 1 111 ? -0.437 1.503 14.586 1.00 97.19 111 THR A N 1
ATOM 802 C CA . THR A 1 111 ? 0.538 0.592 13.985 1.00 97.19 111 THR A CA 1
ATOM 803 C C . THR A 1 111 ? 0.972 1.170 12.644 1.00 97.19 111 THR A C 1
ATOM 805 O O . THR A 1 111 ? 0.129 1.559 11.843 1.00 97.19 111 THR A O 1
ATOM 808 N N . VAL A 1 112 ? 2.279 1.248 12.380 1.00 95.81 112 VAL A N 1
ATOM 809 C CA . VAL A 1 112 ? 2.810 1.763 11.106 1.00 95.81 112 VAL A CA 1
ATOM 810 C C . VAL A 1 112 ? 3.638 0.680 10.435 1.00 95.81 112 VAL A C 1
ATOM 812 O O . VAL A 1 112 ? 4.743 0.390 10.906 1.00 95.81 112 VAL A O 1
ATOM 815 N N . ASP A 1 113 ? 3.111 0.150 9.333 1.00 93.00 113 ASP A N 1
ATOM 816 C CA . ASP A 1 113 ? 3.660 -0.967 8.572 1.00 93.00 113 ASP A CA 1
ATOM 817 C C . ASP A 1 113 ? 4.062 -0.552 7.155 1.00 93.00 113 ASP A C 1
ATOM 819 O O . ASP A 1 113 ? 3.453 0.304 6.511 1.00 93.00 113 ASP A O 1
ATOM 823 N N . GLU A 1 114 ? 5.105 -1.198 6.646 1.00 88.44 114 GLU A N 1
ATOM 824 C CA . GLU A 1 114 ? 5.530 -1.076 5.256 1.00 88.44 114 GLU A CA 1
ATOM 825 C C . GLU A 1 114 ? 4.740 -2.055 4.385 1.00 88.44 114 GLU A C 1
ATOM 827 O O . GLU A 1 114 ? 4.682 -3.254 4.666 1.00 88.44 114 GLU A O 1
ATOM 832 N N . VAL A 1 115 ? 4.179 -1.557 3.284 1.00 84.56 115 VAL A N 1
ATOM 833 C CA . VAL A 1 115 ? 3.540 -2.380 2.258 1.00 84.56 115 VAL A CA 1
ATOM 834 C C . VAL A 1 115 ? 4.317 -2.300 0.956 1.00 84.56 115 VAL A C 1
ATOM 836 O O . VAL A 1 115 ? 4.596 -1.233 0.427 1.00 84.56 115 VAL A O 1
ATOM 839 N N . TYR A 1 116 ? 4.651 -3.459 0.394 1.00 72.88 116 TYR A N 1
ATOM 840 C CA . TYR A 1 116 ? 5.330 -3.532 -0.894 1.00 72.88 116 TYR A CA 1
ATOM 841 C C . TYR A 1 116 ? 4.298 -3.681 -2.022 1.00 72.88 116 TYR A C 1
ATOM 843 O O . TYR A 1 116 ? 3.797 -4.787 -2.251 1.00 72.88 116 TYR A O 1
ATOM 851 N N . PRO A 1 117 ? 4.000 -2.637 -2.807 1.00 62.09 117 PRO A N 1
ATOM 852 C CA . PRO A 1 117 ? 2.887 -2.623 -3.761 1.00 62.09 117 PRO A CA 1
ATOM 853 C C . PRO A 1 117 ? 3.056 -3.670 -4.860 1.00 62.09 117 PRO A C 1
ATOM 855 O O . PRO A 1 117 ? 2.097 -4.305 -5.296 1.00 62.09 117 PRO A O 1
ATOM 858 N N . TYR A 1 118 ? 4.297 -3.883 -5.310 1.00 65.69 118 TYR A N 1
ATOM 859 C CA . TYR A 1 118 ? 4.614 -4.883 -6.322 1.00 65.69 118 TYR A CA 1
ATOM 860 C C . TYR A 1 118 ? 4.493 -6.303 -5.772 1.00 65.69 118 TYR A C 1
ATOM 862 O O . TYR A 1 118 ? 4.136 -7.203 -6.532 1.00 65.69 118 TYR A O 1
ATOM 870 N N . ALA A 1 119 ? 4.750 -6.506 -4.476 1.00 71.88 119 ALA A N 1
ATOM 871 C CA . ALA A 1 119 ? 4.529 -7.793 -3.834 1.00 71.88 119 ALA A CA 1
ATOM 872 C C . ALA A 1 119 ? 3.026 -8.063 -3.694 1.00 71.88 119 ALA A C 1
ATOM 874 O O . ALA A 1 119 ? 2.569 -9.112 -4.138 1.00 71.88 119 ALA A O 1
ATOM 875 N N . VAL A 1 120 ? 2.244 -7.088 -3.210 1.00 77.12 120 VAL A N 1
ATOM 876 C CA . VAL A 1 120 ? 0.780 -7.213 -3.073 1.00 77.12 120 VAL A CA 1
ATOM 877 C C . VAL A 1 120 ? 0.134 -7.538 -4.416 1.00 77.12 120 VAL A C 1
ATOM 879 O O . VAL A 1 120 ? -0.611 -8.509 -4.531 1.00 77.12 120 VAL A O 1
ATOM 882 N N . PHE A 1 121 ? 0.472 -6.795 -5.473 1.00 77.56 121 PHE A N 1
ATOM 883 C CA . PHE A 1 121 ? -0.097 -7.056 -6.792 1.00 77.56 121 PHE A CA 1
ATOM 884 C C . PHE A 1 121 ? 0.276 -8.440 -7.345 1.00 77.56 121 PHE A C 1
ATOM 886 O O . PHE A 1 121 ? -0.533 -9.081 -8.014 1.00 77.56 121 PHE A O 1
ATOM 893 N N . ARG A 1 122 ? 1.485 -8.931 -7.057 1.00 78.19 122 ARG A N 1
ATOM 894 C CA . ARG A 1 122 ? 1.913 -10.278 -7.457 1.00 78.19 122 ARG A CA 1
ATOM 895 C C . ARG A 1 122 ? 1.213 -11.376 -6.692 1.00 78.19 122 ARG A C 1
ATOM 897 O O . ARG A 1 122 ? 0.839 -12.363 -7.315 1.00 78.19 122 ARG A O 1
ATOM 904 N N . VAL A 1 123 ? 1.012 -11.189 -5.392 1.00 80.38 123 VAL A N 1
ATOM 905 C CA . VAL A 1 123 ? 0.224 -12.103 -4.565 1.00 80.38 123 VAL A CA 1
ATOM 906 C C . VAL A 1 123 ? -1.195 -12.176 -5.121 1.00 80.38 123 VAL A C 1
ATOM 908 O O . VAL A 1 123 ? -1.641 -13.259 -5.487 1.00 80.38 123 VAL A O 1
ATOM 911 N N . LEU A 1 124 ? -1.856 -11.031 -5.324 1.00 82.94 124 LEU A N 1
ATOM 912 C CA . LEU A 1 124 ? -3.193 -10.977 -5.926 1.00 82.94 124 LEU A CA 1
ATOM 913 C C . LEU A 1 124 ? -3.237 -11.656 -7.300 1.00 82.94 124 LEU A C 1
ATOM 915 O O . LEU A 1 124 ? -4.156 -12.416 -7.597 1.00 82.94 124 LEU A O 1
ATOM 919 N N . TRP A 1 125 ? -2.231 -11.418 -8.142 1.00 84.44 125 TRP A N 1
ATOM 920 C CA . TRP A 1 125 ? -2.159 -12.035 -9.461 1.00 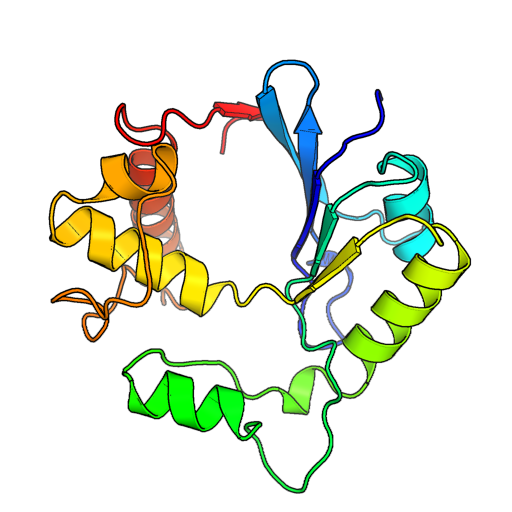84.44 125 TRP A CA 1
ATOM 921 C C . TRP A 1 125 ? -1.968 -13.548 -9.404 1.00 84.44 125 TRP A C 1
ATOM 923 O O . TRP A 1 125 ? -2.622 -14.275 -10.150 1.00 84.44 125 TRP A O 1
ATOM 933 N N . ALA A 1 126 ? -1.082 -14.031 -8.537 1.00 84.19 126 ALA A N 1
ATOM 934 C CA . ALA A 1 126 ? -0.851 -15.454 -8.373 1.00 84.19 126 ALA A CA 1
ATOM 935 C C . ALA A 1 126 ? -2.115 -16.157 -7.877 1.00 84.19 126 ALA A C 1
ATOM 937 O O . ALA A 1 126 ? -2.542 -17.118 -8.507 1.00 84.19 126 ALA A O 1
ATOM 938 N N . LEU A 1 127 ? -2.763 -15.611 -6.845 1.00 86.19 127 LEU A N 1
ATOM 939 C CA . LEU A 1 127 ? -4.015 -16.141 -6.306 1.00 86.19 127 LEU A CA 1
ATOM 940 C C . LEU A 1 127 ? -5.129 -16.139 -7.351 1.00 86.19 127 LEU A C 1
ATOM 942 O O . LEU A 1 127 ? -5.857 -17.117 -7.479 1.00 86.19 127 LEU A O 1
ATOM 946 N N . HIS A 1 128 ? -5.240 -15.076 -8.152 1.00 87.00 128 HIS A N 1
ATOM 947 C CA . HIS A 1 128 ? -6.191 -15.036 -9.261 1.00 87.00 128 HIS A CA 1
ATOM 948 C C . HIS A 1 128 ? -5.926 -16.159 -10.274 1.00 87.00 128 HIS A C 1
ATOM 950 O O . HIS A 1 128 ? -6.848 -16.804 -10.765 1.00 87.00 128 HIS A O 1
ATOM 956 N N . ARG A 1 129 ? -4.653 -16.411 -10.591 1.00 86.31 129 ARG A N 1
ATOM 957 C CA . ARG A 1 129 ? -4.240 -17.438 -11.554 1.00 86.31 129 ARG A CA 1
ATOM 958 C C . ARG A 1 129 ? -4.423 -18.862 -11.040 1.00 86.31 129 ARG A C 1
ATOM 960 O O . ARG A 1 129 ? -4.602 -19.746 -11.873 1.00 86.31 129 ARG A O 1
ATOM 967 N N . THR A 1 130 ? -4.363 -19.074 -9.730 1.00 85.69 130 THR A N 1
ATOM 968 C CA . THR A 1 130 ? -4.591 -20.375 -9.088 1.00 85.69 130 THR A CA 1
ATOM 969 C C . THR A 1 130 ? -6.022 -20.562 -8.596 1.00 85.69 130 THR A C 1
ATOM 971 O O . THR A 1 130 ? -6.302 -21.597 -8.005 1.00 85.69 130 THR A O 1
ATOM 974 N N . GLN A 1 131 ? -6.919 -19.597 -8.843 1.00 86.94 131 GLN A N 1
ATOM 975 C CA . GLN A 1 131 ? -8.307 -19.612 -8.357 1.00 86.94 131 GLN A CA 1
ATOM 976 C C . GLN A 1 131 ? -8.393 -19.699 -6.821 1.00 86.94 131 GLN A C 1
ATOM 978 O O . GLN A 1 131 ? -9.250 -20.370 -6.256 1.00 86.94 131 GLN A O 1
ATOM 983 N N . SER A 1 132 ? -7.474 -19.005 -6.146 1.00 86.81 132 SER A N 1
ATOM 984 C CA . SER A 1 132 ? -7.301 -19.018 -4.690 1.00 86.81 132 SER A CA 1
ATOM 985 C C . SER A 1 132 ? -7.626 -17.671 -4.037 1.00 86.81 132 SER A C 1
ATOM 987 O O . SER A 1 132 ? -7.305 -17.471 -2.867 1.00 86.81 132 SER A O 1
ATOM 989 N N . LEU A 1 133 ? -8.229 -16.715 -4.757 1.00 87.38 133 LEU A N 1
ATOM 990 C CA . LEU A 1 133 ? -8.505 -15.374 -4.217 1.00 87.38 133 LEU A CA 1
ATOM 991 C C . LEU A 1 133 ? -9.426 -15.417 -2.995 1.00 87.38 133 LEU A C 1
ATOM 993 O O . LEU A 1 133 ? -9.195 -14.674 -2.043 1.00 87.38 133 LEU A O 1
ATOM 997 N N . GLY A 1 134 ? -10.406 -16.326 -2.976 1.00 83.75 134 GLY A N 1
ATOM 998 C CA . GLY A 1 134 ? -11.287 -16.516 -1.821 1.00 83.75 134 GLY A CA 1
ATOM 999 C C . GLY A 1 134 ? -10.547 -16.846 -0.516 1.00 83.75 134 GLY A C 1
ATOM 1000 O O . GLY A 1 134 ? -11.030 -16.496 0.560 1.00 83.75 134 GLY A O 1
ATOM 1001 N N . LEU A 1 135 ? -9.346 -17.439 -0.585 1.00 83.81 135 LEU A N 1
ATOM 1002 C CA . LEU A 1 135 ? -8.528 -17.724 0.601 1.00 83.81 135 LEU A CA 1
ATOM 1003 C C . LEU A 1 135 ? -8.016 -16.448 1.277 1.00 83.81 135 LEU A C 1
ATOM 1005 O O . LEU A 1 135 ? -7.877 -16.433 2.499 1.00 83.81 135 LEU A O 1
ATOM 1009 N N . LEU A 1 136 ? -7.774 -15.376 0.508 1.00 81.94 136 LEU A N 1
ATOM 1010 C CA . LEU A 1 136 ? -7.346 -14.084 1.053 1.00 81.94 136 LEU A CA 1
ATOM 1011 C C . LEU A 1 136 ? -8.435 -13.510 1.960 1.00 81.94 136 LEU A C 1
ATOM 1013 O O . LEU A 1 136 ? -8.156 -13.119 3.088 1.00 81.94 136 LEU A O 1
ATOM 1017 N N . ARG A 1 137 ? -9.687 -13.529 1.488 1.00 77.62 137 ARG A N 1
ATOM 1018 C CA . ARG A 1 137 ? -10.849 -13.045 2.245 1.00 77.62 137 ARG A CA 1
ATOM 1019 C C . ARG A 1 137 ? -11.090 -13.853 3.523 1.00 77.62 137 ARG A C 1
ATOM 1021 O O . ARG A 1 137 ? -11.568 -13.309 4.509 1.00 77.62 137 ARG A O 1
ATOM 1028 N N . GLN A 1 138 ? -10.754 -15.139 3.504 1.00 80.31 138 GLN A N 1
ATOM 1029 C CA . GLN A 1 138 ? -10.883 -16.035 4.655 1.00 80.31 138 GLN A CA 1
ATOM 1030 C C . GLN A 1 138 ? -9.697 -15.943 5.631 1.00 80.31 138 GLN A C 1
ATOM 1032 O O . GLN A 1 138 ? -9.725 -16.610 6.660 1.00 80.31 138 GLN A O 1
ATOM 1037 N N . GLY A 1 139 ? -8.644 -15.177 5.313 1.00 77.81 139 GLY A N 1
ATOM 1038 C CA . GLY A 1 139 ? -7.431 -15.097 6.133 1.00 77.81 139 GLY A CA 1
ATOM 1039 C C . GLY A 1 139 ? -6.577 -16.372 6.121 1.00 77.81 139 GLY A C 1
ATOM 1040 O O . GLY A 1 139 ? -5.817 -16.603 7.051 1.00 77.81 139 GLY A O 1
ATOM 1041 N N . ARG A 1 140 ? -6.691 -17.218 5.087 1.00 79.69 140 ARG A N 1
ATOM 1042 C CA . ARG A 1 140 ? -6.094 -18.573 5.044 1.00 79.69 140 ARG A CA 1
ATOM 1043 C C . ARG A 1 140 ? -4.832 -18.685 4.186 1.00 79.69 140 ARG A C 1
ATOM 1045 O O . ARG A 1 140 ? -4.478 -19.773 3.736 1.00 79.69 140 ARG A O 1
ATOM 1052 N N . ILE A 1 141 ? -4.170 -17.566 3.910 1.00 71.25 141 ILE A N 1
ATOM 1053 C CA . ILE A 1 141 ? -2.935 -17.540 3.119 1.00 71.25 141 ILE A CA 1
ATOM 1054 C C . ILE A 1 141 ? -1.750 -17.566 4.081 1.00 71.25 141 ILE A C 1
ATOM 1056 O O . ILE A 1 141 ? -1.169 -16.537 4.411 1.00 71.25 141 ILE A O 1
ATOM 1060 N N . GLU A 1 142 ? -1.409 -18.757 4.563 1.00 63.50 142 GLU A N 1
ATOM 1061 C CA . GLU A 1 142 ? -0.277 -18.958 5.468 1.00 63.50 142 GLU A CA 1
ATOM 1062 C C . GLU A 1 142 ? 0.956 -19.419 4.697 1.00 63.50 142 GLU A C 1
ATOM 1064 O O . GLU A 1 142 ? 0.944 -20.517 4.147 1.00 63.50 142 GLU A O 1
ATOM 1069 N N . GLY A 1 143 ? 2.022 -18.607 4.679 1.00 58.06 143 GLY A N 1
ATOM 1070 C CA . GLY A 1 143 ? 3.414 -19.022 4.421 1.00 58.06 143 GLY A CA 1
ATOM 1071 C C . GLY A 1 143 ? 3.734 -19.775 3.116 1.00 58.06 143 GLY A C 1
ATOM 1072 O O . GLY A 1 143 ? 4.889 -20.134 2.894 1.00 58.06 143 GLY A O 1
ATOM 1073 N N . ARG A 1 144 ? 2.752 -20.036 2.248 1.00 59.88 144 ARG A N 1
ATOM 1074 C CA . ARG A 1 144 ? 2.890 -20.852 1.041 1.00 59.88 144 ARG A CA 1
ATOM 1075 C C . ARG A 1 144 ? 3.217 -19.969 -0.155 1.00 59.88 144 ARG A C 1
ATOM 1077 O O . ARG A 1 144 ? 2.469 -19.062 -0.514 1.00 59.88 144 ARG A O 1
ATOM 1084 N N . LEU A 1 145 ? 4.335 -20.277 -0.807 1.00 61.88 145 LEU A N 1
ATOM 1085 C CA . LEU A 1 145 ? 4.626 -19.784 -2.149 1.00 61.88 145 LEU A CA 1
ATOM 1086 C C . LEU A 1 145 ? 3.695 -20.509 -3.133 1.00 61.88 145 LEU A C 1
ATOM 1088 O O . LEU A 1 145 ? 3.878 -21.695 -3.405 1.00 61.88 145 LEU A O 1
ATOM 1092 N N . GLU A 1 146 ? 2.686 -19.815 -3.658 1.00 65.56 146 GLU A N 1
ATOM 1093 C CA . GLU A 1 146 ? 1.746 -20.410 -4.618 1.00 65.56 146 GLU A CA 1
ATOM 1094 C C . GLU A 1 146 ? 2.398 -20.627 -5.990 1.00 65.56 146 GLU A C 1
ATOM 1096 O O . GLU A 1 146 ? 3.237 -19.840 -6.457 1.00 65.56 146 GLU A O 1
ATOM 1101 N N . ARG A 1 147 ? 1.945 -21.663 -6.712 1.00 65.25 147 ARG A N 1
ATOM 1102 C CA . ARG A 1 147 ? 2.327 -21.855 -8.119 1.00 65.25 147 ARG A CA 1
ATOM 1103 C C . ARG A 1 147 ? 1.868 -20.640 -8.927 1.00 65.25 147 ARG A C 1
ATOM 1105 O O . ARG A 1 147 ? 0.687 -20.469 -9.185 1.00 65.25 147 ARG A O 1
ATOM 1112 N N . GLY A 1 148 ? 2.802 -19.810 -9.384 1.00 67.81 148 GLY A N 1
ATOM 1113 C CA . GLY A 1 148 ? 2.489 -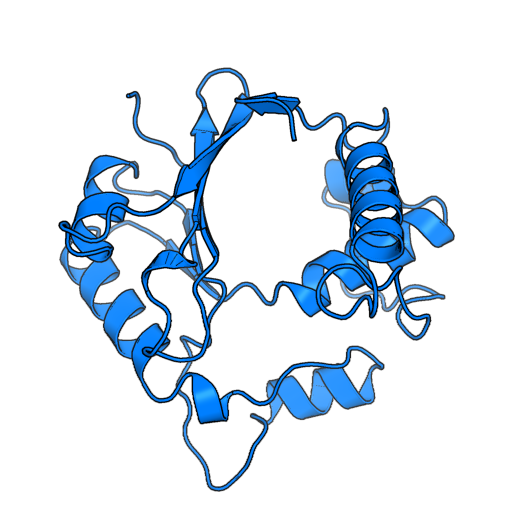18.634 -10.204 1.00 67.81 148 GLY A CA 1
ATOM 1114 C C . GLY A 1 148 ? 3.014 -17.307 -9.672 1.00 67.81 148 GLY A C 1
ATOM 1115 O O . GLY A 1 148 ? 2.954 -16.331 -10.414 1.00 67.81 148 GLY A O 1
ATOM 1116 N N . TRP A 1 149 ? 3.606 -17.264 -8.473 1.00 71.19 149 TRP A N 1
ATOM 1117 C CA . TRP A 1 149 ? 4.286 -16.062 -7.953 1.00 71.19 149 TRP A CA 1
ATOM 1118 C C . TRP A 1 149 ? 5.397 -15.564 -8.893 1.00 71.19 149 TRP A C 1
ATOM 1120 O O . TRP A 1 149 ? 5.577 -14.359 -9.085 1.00 71.19 149 TRP A O 1
ATOM 1130 N N . SER A 1 150 ? 6.078 -16.500 -9.561 1.00 68.25 150 SER A N 1
ATOM 1131 C CA . SER A 1 150 ? 7.099 -16.229 -10.578 1.00 68.25 150 SER A CA 1
ATOM 1132 C C . SER A 1 150 ? 6.539 -15.656 -11.885 1.00 68.25 150 SER A C 1
ATOM 1134 O O . SER A 1 150 ? 7.282 -15.064 -12.672 1.00 68.25 150 SER A O 1
ATOM 1136 N N . ARG A 1 151 ? 5.231 -15.793 -12.152 1.00 74.56 151 ARG A N 1
ATOM 1137 C CA . ARG A 1 151 ? 4.619 -15.255 -13.372 1.00 74.56 151 ARG A CA 1
ATOM 1138 C C . ARG A 1 151 ? 4.418 -13.754 -13.242 1.00 74.56 151 ARG A C 1
ATOM 1140 O O . ARG A 1 151 ? 4.009 -13.231 -12.209 1.00 74.56 151 ARG A O 1
ATOM 1147 N N . TRP A 1 152 ? 4.686 -13.043 -14.330 1.00 73.69 152 TRP A N 1
ATOM 1148 C CA . TRP A 1 152 ? 4.514 -11.599 -14.362 1.00 73.69 152 TRP A CA 1
ATOM 1149 C C . TRP A 1 152 ? 3.029 -11.229 -14.414 1.00 73.69 152 TRP A C 1
ATOM 1151 O O . TRP A 1 152 ? 2.302 -11.758 -15.262 1.00 73.69 152 TRP A O 1
ATOM 1161 N N . PRO A 1 153 ? 2.570 -10.318 -13.542 1.00 76.94 153 PRO A N 1
ATOM 1162 C CA . PRO A 1 153 ? 1.243 -9.756 -13.670 1.00 76.94 153 PRO A CA 1
ATOM 1163 C C . PRO A 1 153 ? 1.188 -8.753 -14.838 1.00 76.94 153 PRO A C 1
ATOM 1165 O O . PRO A 1 153 ? 2.238 -8.321 -15.335 1.00 76.94 153 PRO A O 1
ATOM 1168 N N . PRO A 1 154 ? -0.017 -8.355 -15.291 1.00 76.81 154 PRO A N 1
ATOM 1169 C CA . PRO A 1 154 ? -0.182 -7.311 -16.299 1.00 76.81 154 PRO A CA 1
ATOM 1170 C C . PRO A 1 154 ? 0.605 -6.044 -15.944 1.00 76.81 154 PRO A C 1
ATOM 1172 O O . PRO A 1 154 ? 0.531 -5.537 -14.825 1.00 76.81 154 PRO A O 1
ATOM 1175 N N . ARG A 1 155 ? 1.364 -5.506 -16.902 1.00 72.56 155 ARG A N 1
ATOM 1176 C CA . ARG A 1 155 ? 2.157 -4.290 -16.685 1.00 72.56 155 ARG A CA 1
ATOM 1177 C C . ARG A 1 155 ? 1.236 -3.072 -16.707 1.00 72.56 155 ARG A C 1
ATOM 1179 O O . ARG A 1 155 ? 0.902 -2.600 -17.782 1.00 72.56 155 ARG A O 1
ATOM 1186 N N . TYR A 1 156 ? 0.874 -2.532 -15.543 1.00 68.69 156 TYR A N 1
ATOM 1187 C CA . TYR A 1 156 ? 0.193 -1.230 -15.474 1.00 68.69 156 TYR A CA 1
ATOM 1188 C C . TYR A 1 156 ? 1.159 -0.095 -15.088 1.00 68.69 156 TYR A C 1
ATOM 1190 O O . TYR A 1 156 ? 1.277 0.870 -15.839 1.00 68.69 156 TYR A O 1
ATOM 1198 N N . LYS A 1 157 ? 1.970 -0.241 -14.021 1.00 63.25 157 LYS A N 1
ATOM 1199 C CA . LYS 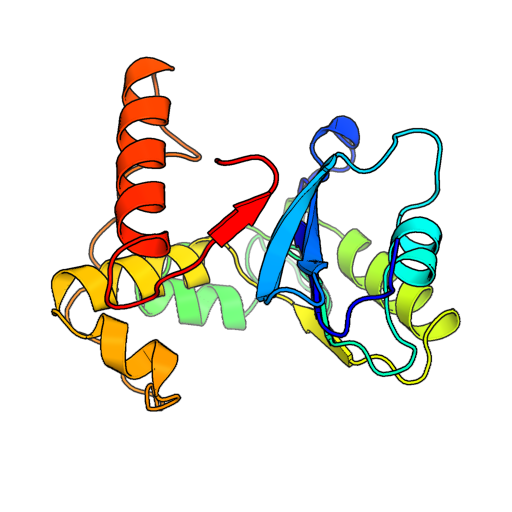A 1 157 ? 2.992 0.767 -13.631 1.00 63.25 157 LYS A CA 1
ATOM 1200 C C . LYS A 1 157 ? 4.118 0.950 -14.679 1.00 63.25 157 LYS A C 1
ATOM 1202 O O . LYS A 1 157 ? 4.815 1.956 -14.655 1.00 63.25 157 LYS A O 1
ATOM 1207 N N . ARG A 1 158 ? 4.299 -0.005 -15.605 1.00 69.06 158 ARG A N 1
ATOM 1208 C CA . ARG A 1 158 ? 5.355 -0.021 -16.649 1.00 69.06 158 ARG A CA 1
ATOM 1209 C C . ARG A 1 158 ? 4.826 -0.289 -18.068 1.00 69.06 158 ARG A C 1
ATOM 1211 O O . ARG A 1 158 ? 5.578 -0.751 -18.925 1.00 69.06 158 ARG A O 1
ATOM 1218 N N . ALA A 1 159 ? 3.530 -0.084 -18.300 1.00 78.69 159 ALA A N 1
ATOM 1219 C CA . ALA A 1 159 ? 2.965 -0.182 -19.646 1.00 78.69 159 ALA A CA 1
ATOM 1220 C C . ALA A 1 159 ? 3.576 0.904 -20.546 1.00 78.69 159 ALA A C 1
ATOM 1222 O O . ALA A 1 159 ? 3.755 2.039 -20.089 1.00 78.69 159 ALA A O 1
ATOM 1223 N N . ARG A 1 160 ? 3.904 0.555 -21.797 1.00 80.69 160 ARG A N 1
ATOM 1224 C CA . ARG A 1 160 ? 4.571 1.468 -22.740 1.00 80.69 160 ARG A CA 1
ATOM 1225 C C . ARG A 1 160 ? 3.598 2.497 -23.290 1.00 80.69 160 ARG A C 1
ATOM 1227 O O . ARG A 1 160 ? 3.990 3.629 -23.547 1.00 80.69 160 ARG A O 1
ATOM 1234 N N . THR A 1 161 ? 2.332 2.116 -23.433 1.00 87.44 161 THR A N 1
ATOM 1235 C CA . THR A 1 161 ? 1.285 2.995 -23.958 1.00 87.44 161 THR A CA 1
ATOM 1236 C C . THR A 1 161 ? 0.193 3.255 -22.925 1.00 87.44 161 THR A C 1
ATOM 1238 O O . THR A 1 161 ? -0.026 2.480 -21.988 1.00 87.44 161 THR A O 1
ATOM 1241 N N . ARG A 1 162 ? -0.538 4.362 -23.108 1.00 85.12 162 ARG A N 1
ATOM 1242 C CA . ARG A 1 162 ? -1.735 4.668 -22.313 1.00 85.12 162 ARG A CA 1
ATOM 1243 C C . ARG A 1 162 ? -2.797 3.573 -22.461 1.00 85.12 162 ARG A C 1
ATOM 1245 O O . ARG A 1 162 ? -3.385 3.185 -21.459 1.00 85.12 162 ARG A O 1
ATOM 1252 N N . GLY 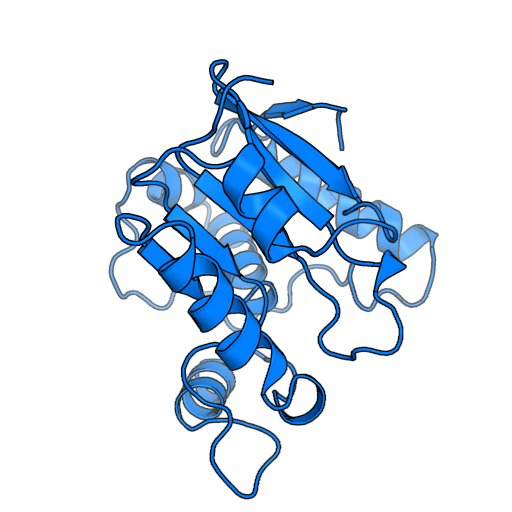A 1 163 ? -3.002 3.048 -23.671 1.00 87.44 163 GLY A N 1
ATOM 1253 C CA . GLY A 1 163 ? -3.967 1.974 -23.935 1.00 87.44 163 GLY A CA 1
ATOM 1254 C C . GLY A 1 163 ? -3.641 0.684 -23.177 1.00 87.44 163 GLY A C 1
ATOM 1255 O O . GLY A 1 163 ? -4.499 0.152 -22.478 1.00 87.44 163 GLY A O 1
ATOM 1256 N N . GLU A 1 164 ? -2.382 0.233 -23.220 1.00 85.44 164 GLU A N 1
ATOM 1257 C CA . GLU A 1 164 ? -1.920 -0.923 -22.435 1.00 85.44 164 GLU A CA 1
ATOM 1258 C C . GLU A 1 164 ? -2.114 -0.703 -20.933 1.00 85.44 164 G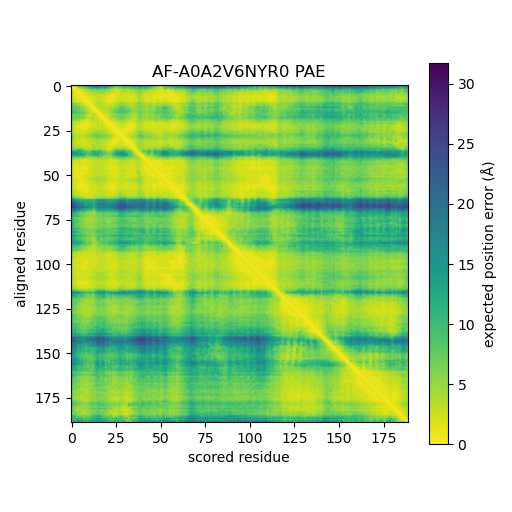LU A C 1
ATOM 1260 O O . GLU A 1 164 ? -2.545 -1.607 -20.215 1.00 85.44 164 GLU A O 1
ATOM 1265 N N . ARG A 1 165 ? -1.814 0.512 -20.456 1.00 83.81 165 ARG A N 1
ATOM 1266 C CA . ARG A 1 165 ? -1.980 0.879 -19.048 1.00 83.81 165 ARG A CA 1
ATOM 1267 C C . ARG A 1 165 ? -3.438 0.781 -18.626 1.00 83.81 165 ARG A C 1
ATOM 1269 O O . ARG A 1 165 ? -3.715 0.160 -17.605 1.00 83.81 165 ARG A O 1
ATOM 1276 N N . LEU A 1 166 ? -4.350 1.356 -19.408 1.00 85.44 166 LEU A N 1
ATOM 1277 C CA . LEU A 1 166 ? -5.785 1.310 -19.134 1.00 85.44 166 LEU A CA 1
ATOM 1278 C C . LEU A 1 166 ? -6.301 -0.131 -19.152 1.00 85.44 166 LEU A C 1
ATOM 1280 O O . LEU A 1 166 ? -6.942 -0.545 -18.196 1.00 85.44 166 LEU A O 1
ATOM 1284 N N . ALA A 1 167 ? -5.937 -0.936 -20.154 1.00 86.00 167 ALA A N 1
ATOM 1285 C CA . ALA A 1 167 ? -6.341 -2.341 -20.221 1.00 86.00 167 ALA A CA 1
ATOM 1286 C C . ALA A 1 167 ? -5.836 -3.161 -19.018 1.00 86.00 167 ALA A C 1
ATOM 1288 O O . ALA A 1 167 ? -6.565 -3.988 -18.458 1.00 86.00 167 ALA A O 1
ATOM 1289 N N . ALA A 1 168 ? -4.592 -2.923 -18.590 1.00 84.56 168 ALA A N 1
ATOM 1290 C CA . ALA A 1 168 ? -4.032 -3.557 -17.405 1.00 84.56 168 ALA A CA 1
ATOM 1291 C C . ALA A 1 168 ? -4.767 -3.111 -16.130 1.00 84.56 168 ALA A C 1
ATOM 1293 O O . ALA A 1 168 ? -5.146 -3.971 -15.337 1.00 84.56 168 ALA A O 1
ATOM 1294 N N . LEU A 1 169 ? -5.038 -1.811 -15.967 1.00 84.06 169 LEU A N 1
ATOM 1295 C CA . LEU A 1 169 ? -5.819 -1.270 -14.849 1.00 84.06 169 LEU A CA 1
ATOM 1296 C C . LEU A 1 169 ? -7.238 -1.846 -14.814 1.00 84.06 169 LEU A C 1
ATOM 1298 O O . LEU A 1 169 ? -7.668 -2.310 -13.764 1.00 84.06 169 LEU A O 1
ATOM 1302 N N . SER A 1 170 ? -7.932 -1.939 -15.951 1.00 85.88 170 SER A N 1
ATOM 1303 C CA . SER A 1 170 ? -9.254 -2.572 -16.035 1.00 85.88 170 SER A CA 1
ATOM 1304 C C . SER A 1 170 ? -9.221 -4.042 -15.611 1.00 85.88 170 SER A C 1
ATOM 1306 O O . SER A 1 170 ? -10.181 -4.555 -15.036 1.00 85.88 170 SER A O 1
ATOM 1308 N N . LYS A 1 171 ? -8.119 -4.753 -15.874 1.00 87.31 171 LYS A N 1
ATOM 1309 C CA . LYS A 1 171 ? -7.940 -6.131 -15.403 1.00 87.31 171 LYS A CA 1
ATOM 1310 C C . LYS A 1 171 ? -7.722 -6.197 -13.893 1.00 87.31 171 LYS A C 1
ATOM 1312 O O . LYS A 1 171 ? -8.320 -7.057 -13.258 1.00 87.31 171 LYS A O 1
ATOM 1317 N N . VAL A 1 172 ? -6.921 -5.291 -13.328 1.00 86.00 172 VAL A N 1
ATOM 1318 C CA . VAL A 1 172 ? -6.761 -5.173 -11.869 1.00 86.00 172 VAL A CA 1
ATOM 1319 C C . VAL A 1 172 ? -8.102 -4.853 -11.215 1.00 86.00 172 VAL A C 1
ATOM 1321 O O . VAL A 1 172 ? -8.507 -5.563 -10.302 1.00 86.00 172 VAL A O 1
ATOM 1324 N N . ARG A 1 173 ? -8.840 -3.869 -11.742 1.00 86.94 173 ARG A N 1
ATOM 1325 C CA . ARG A 1 173 ? -10.170 -3.495 -11.252 1.00 86.94 173 ARG A CA 1
ATOM 1326 C C . ARG A 1 173 ? -11.106 -4.699 -11.193 1.00 86.94 173 ARG A C 1
ATOM 1328 O O . ARG A 1 173 ? -11.657 -4.965 -10.136 1.00 86.94 173 ARG A O 1
ATOM 1335 N N . ARG A 1 174 ? -11.218 -5.477 -12.276 1.00 88.19 174 ARG A N 1
ATOM 1336 C CA . ARG A 1 174 ? -12.067 -6.685 -12.301 1.00 88.19 174 ARG A CA 1
ATOM 1337 C C . ARG A 1 174 ? -11.692 -7.727 -11.248 1.00 88.19 174 ARG A C 1
ATOM 1339 O O . ARG A 1 174 ? -12.580 -8.404 -10.750 1.00 88.19 174 ARG A O 1
ATOM 1346 N N . ILE A 1 175 ? -10.405 -7.874 -10.928 1.00 89.12 175 ILE A N 1
ATOM 1347 C CA . ILE A 1 175 ? -9.957 -8.779 -9.860 1.00 89.12 175 ILE A CA 1
ATOM 1348 C C . ILE A 1 175 ? -10.422 -8.251 -8.498 1.00 89.12 175 ILE A C 1
ATOM 1350 O O . ILE A 1 175 ? -10.984 -9.005 -7.713 1.00 89.12 175 ILE A O 1
ATOM 1354 N N . LEU A 1 176 ? -10.222 -6.956 -8.238 1.00 88.88 176 LEU A N 1
ATOM 1355 C CA . LEU A 1 176 ? -10.550 -6.324 -6.957 1.00 88.88 176 LEU A CA 1
ATOM 1356 C C . LEU A 1 176 ? -12.063 -6.263 -6.694 1.00 88.88 176 LEU A C 1
ATOM 1358 O O . LEU A 1 176 ? -12.499 -6.515 -5.575 1.00 88.88 176 LEU A O 1
ATOM 1362 N N . THR A 1 177 ? -12.864 -5.967 -7.719 1.00 90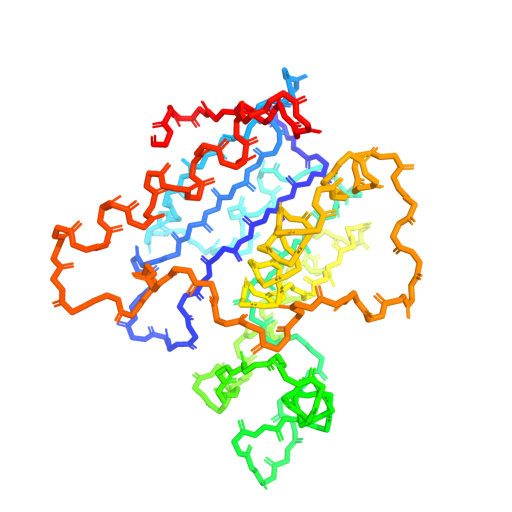.31 177 THR A N 1
ATOM 1363 C CA . THR A 1 177 ? -14.327 -5.836 -7.605 1.00 90.31 177 THR A CA 1
ATOM 1364 C C . THR A 1 177 ? -15.079 -7.136 -7.908 1.00 90.31 177 THR A C 1
ATOM 1366 O O . THR A 1 177 ? -16.306 -7.157 -7.861 1.00 90.31 177 THR A O 1
ATOM 1369 N N . GLY A 1 178 ? -14.380 -8.209 -8.292 1.00 88.94 178 GLY A N 1
ATOM 1370 C CA . GLY A 1 178 ? -14.989 -9.512 -8.572 1.00 88.94 178 GLY A CA 1
ATOM 1371 C C . GLY A 1 178 ? -15.536 -10.170 -7.304 1.00 88.94 178 GLY A C 1
ATOM 1372 O O . GLY A 1 178 ? -15.104 -9.837 -6.205 1.00 88.94 178 GLY A O 1
ATOM 1373 N N . ALA A 1 179 ? -16.449 -11.135 -7.444 1.00 88.00 179 ALA A N 1
ATOM 1374 C CA . ALA A 1 179 ? -17.177 -11.741 -6.319 1.00 88.00 179 ALA A CA 1
ATOM 1375 C C . ALA A 1 179 ? -16.281 -12.321 -5.202 1.00 88.00 179 ALA A C 1
ATOM 1377 O O . ALA A 1 179 ? -16.683 -12.343 -4.044 1.00 88.00 179 ALA A O 1
ATOM 1378 N N . GLU A 1 180 ? -15.064 -12.764 -5.532 1.00 87.69 180 GLU A N 1
ATOM 1379 C CA . GLU A 1 180 ? -14.133 -13.356 -4.561 1.00 87.69 180 GLU A CA 1
ATOM 1380 C C . GLU A 1 180 ? -13.567 -12.337 -3.557 1.00 87.69 180 GLU A C 1
ATOM 1382 O O . GLU A 1 180 ? -13.339 -12.682 -2.397 1.00 87.69 180 GLU A O 1
ATOM 1387 N N . LEU A 1 181 ? -13.345 -11.089 -3.987 1.00 85.94 181 LEU A N 1
ATOM 1388 C CA . LEU A 1 181 ? -12.830 -10.012 -3.130 1.00 85.94 181 LEU A CA 1
ATOM 1389 C C . LEU A 1 181 ? -13.921 -9.000 -2.764 1.00 85.94 181 LEU A C 1
ATOM 1391 O O . LEU A 1 181 ? -13.970 -8.549 -1.620 1.00 85.94 181 LEU A O 1
ATOM 1395 N N . ALA A 1 182 ? -14.822 -8.710 -3.705 1.00 87.69 182 ALA A N 1
ATOM 1396 C CA . ALA A 1 182 ? -15.983 -7.835 -3.569 1.00 87.69 182 ALA A CA 1
ATOM 1397 C C . ALA A 1 182 ? -15.641 -6.448 -2.993 1.00 87.69 182 ALA A C 1
ATOM 1399 O O . ALA A 1 182 ? -16.399 -5.899 -2.194 1.00 87.69 182 ALA A O 1
ATOM 1400 N N . LEU A 1 183 ? -14.487 -5.886 -3.377 1.00 87.44 183 LEU A N 1
ATOM 1401 C CA . LEU A 1 183 ? -14.098 -4.544 -2.949 1.00 87.44 183 LEU A CA 1
ATOM 1402 C C . LEU A 1 183 ? -14.923 -3.488 -3.688 1.00 87.44 183 LEU A C 1
ATOM 1404 O O . LEU A 1 183 ? -15.181 -3.606 -4.888 1.00 87.44 183 LEU A O 1
ATOM 1408 N N . SER A 1 184 ? -15.283 -2.432 -2.966 1.00 87.88 184 SER A N 1
ATOM 1409 C CA . SER A 1 184 ? -15.945 -1.243 -3.501 1.00 87.88 184 SER A CA 1
ATOM 1410 C C . SER A 1 184 ? -15.041 -0.019 -3.329 1.00 87.88 184 SER A C 1
ATOM 1412 O O . SER A 1 184 ? -14.236 0.036 -2.399 1.00 87.88 184 SER A O 1
ATOM 1414 N N . PHE A 1 185 ? -15.139 0.936 -4.255 1.00 85.44 185 PHE A N 1
ATOM 1415 C CA . PHE A 1 185 ? -14.276 2.119 -4.320 1.00 85.44 185 PHE A CA 1
ATOM 1416 C C . PHE A 1 185 ? -15.115 3.385 -4.467 1.00 85.44 185 PHE A C 1
ATOM 1418 O O . PHE A 1 185 ? -16.109 3.367 -5.197 1.00 85.44 185 PHE A O 1
ATOM 1425 N N . ASP A 1 186 ? -14.685 4.459 -3.809 1.00 80.19 186 ASP A N 1
ATOM 1426 C CA . ASP A 1 186 ? -15.314 5.778 -3.862 1.00 80.19 186 ASP A CA 1
ATOM 1427 C C . ASP A 1 186 ? -14.261 6.897 -4.058 1.00 80.19 186 ASP A C 1
ATOM 1429 O O . ASP A 1 186 ? -13.402 7.092 -3.201 1.00 80.19 186 ASP A O 1
ATOM 1433 N N . PRO A 1 187 ? -14.252 7.633 -5.180 1.00 74.81 187 PRO A N 1
ATOM 1434 C CA . PRO A 1 187 ? -15.044 7.390 -6.381 1.00 74.81 187 PRO A CA 1
ATOM 1435 C C . PRO A 1 187 ? -14.677 6.043 -7.042 1.00 74.81 187 PRO A C 1
ATOM 1437 O O . PRO A 1 187 ? -13.616 5.474 -6.764 1.00 74.81 187 PRO A O 1
ATOM 1440 N N . PRO A 1 188 ? -15.522 5.510 -7.944 1.00 70.00 188 PRO A N 1
ATOM 1441 C CA . PRO A 1 188 ? -15.205 4.290 -8.683 1.00 70.00 188 PRO A CA 1
ATOM 1442 C C . PRO A 1 188 ? -13.878 4.411 -9.457 1.00 70.00 188 PRO A C 1
ATOM 1444 O O . PRO A 1 188 ? -13.669 5.398 -10.161 1.00 70.00 188 PRO A O 1
ATOM 1447 N N . LEU A 1 189 ? -13.011 3.390 -9.351 1.00 62.41 189 LEU A N 1
ATOM 1448 C CA . LEU A 1 189 ? -11.708 3.305 -10.043 1.00 62.41 189 LEU A CA 1
ATOM 1449 C C . LEU A 1 189 ? -11.796 3.264 -11.574 1.00 62.41 189 LEU A C 1
ATOM 1451 O O . LEU A 1 189 ? -12.659 2.519 -12.100 1.00 62.41 189 LEU A O 1
#

Sequence (189 aa):
MSRSRVVAVDLPWSAAHPDRTAVAVLTPSGAVSVSSADAGRALPSVIADLAEPDAHILLDIPIGGCSGSGAFRPVDRRLAGAGIPLLPWTQAADRGVRLAREIRVRLPQATVDEVYPYAVFRVLWALHRTQSLGLLRQGRIEGRLERGWSRWPPRYKRARTRGERLAALSKVRRILTGAELALSFDPPL

Foldseek 3Di:
DDAALEKEWDQDLAPPCLQPIKIWGQDPVRAIEIDGDDPPDDPLVVNLVRHDLQHEYEYQADQPDPDDDDQADPVQVVCVVLQQHAGRRVNNHCVNNVSQVSNCVSRVNYHYYYDHVSQVVLVLVLCVVVVNLLCVVVVNDPPDDGDRSNPDQQDQVDDPDPVSNVVSVVVVLCSCCPPSNNHHYVVGD